Protein AF-A0A3R7U433-F1 (afdb_monomer_lite)

Structure (mmCIF, N/CA/C/O backbone):
data_AF-A0A3R7U433-F1
#
_entry.id   AF-A0A3R7U433-F1
#
loop_
_atom_site.group_PDB
_atom_site.id
_atom_site.type_symbol
_atom_site.label_atom_id
_atom_site.label_alt_id
_atom_site.label_comp_id
_atom_site.label_asym_id
_atom_site.label_entity_id
_atom_site.label_seq_id
_atom_site.pdbx_PDB_ins_code
_atom_site.Cartn_x
_atom_site.Cartn_y
_atom_site.Cartn_z
_atom_site.occupancy
_atom_site.B_iso_or_equiv
_atom_site.auth_seq_id
_atom_site.auth_comp_id
_atom_site.auth_asym_id
_atom_site.auth_atom_id
_atom_site.pdbx_PDB_model_num
ATOM 1 N N . MET A 1 1 ? -5.861 0.298 -16.502 1.00 61.97 1 MET A N 1
ATOM 2 C CA . MET A 1 1 ? -5.077 -0.672 -15.714 1.00 61.97 1 MET A CA 1
ATOM 3 C C . MET A 1 1 ? -3.867 0.060 -15.194 1.00 61.97 1 MET A C 1
ATOM 5 O O . MET A 1 1 ? -3.073 0.513 -16.014 1.00 61.97 1 MET A O 1
ATOM 9 N N . ASP A 1 2 ? -3.760 0.225 -13.881 1.00 73.75 2 ASP A N 1
ATOM 10 C CA . ASP A 1 2 ? -2.636 0.950 -13.303 1.00 73.75 2 ASP A CA 1
ATOM 11 C C . ASP A 1 2 ? -1.397 0.040 -13.187 1.00 73.75 2 ASP A C 1
ATOM 13 O O . ASP A 1 2 ? -1.470 -1.070 -12.642 1.00 73.75 2 ASP A O 1
ATOM 17 N N . PRO A 1 3 ? -0.244 0.460 -13.744 1.00 76.75 3 PRO A N 1
ATOM 18 C CA . PRO A 1 3 ? 0.985 -0.322 -13.696 1.00 76.75 3 PRO A CA 1
ATOM 19 C C . PRO A 1 3 ? 1.564 -0.345 -12.277 1.00 76.75 3 PRO A C 1
ATOM 21 O O . PRO A 1 3 ? 1.403 0.589 -11.489 1.00 76.75 3 PRO A O 1
ATOM 24 N N . LYS A 1 4 ? 2.323 -1.396 -11.949 1.00 79.00 4 LYS A N 1
ATOM 25 C CA . LYS A 1 4 ? 2.920 -1.582 -10.618 1.00 79.00 4 LYS A CA 1
ATOM 26 C C . LYS A 1 4 ? 3.795 -0.411 -10.178 1.00 79.00 4 LYS A C 1
ATOM 28 O O . LYS A 1 4 ? 3.764 -0.050 -8.997 1.00 79.00 4 LYS A O 1
ATOM 33 N N . ALA A 1 5 ? 4.540 0.188 -11.104 1.00 83.50 5 ALA A N 1
ATOM 34 C CA . ALA A 1 5 ? 5.337 1.384 -10.861 1.00 83.50 5 ALA A CA 1
ATOM 35 C C . ALA A 1 5 ? 5.378 2.281 -12.118 1.00 83.50 5 ALA A C 1
ATOM 37 O O . ALA A 1 5 ? 6.315 2.167 -12.913 1.00 83.50 5 ALA A O 1
ATOM 38 N N . PRO A 1 6 ? 4.412 3.207 -12.302 1.00 83.69 6 PRO A N 1
ATOM 39 C CA . PRO A 1 6 ? 4.276 3.987 -13.539 1.00 83.69 6 PRO A CA 1
ATOM 40 C C . PRO A 1 6 ? 5.519 4.820 -13.861 1.00 83.69 6 PRO A C 1
ATOM 42 O O . PRO A 1 6 ? 5.962 4.868 -15.003 1.00 83.69 6 PRO A O 1
ATOM 45 N N . ARG A 1 7 ? 6.127 5.439 -12.842 1.00 87.19 7 ARG A N 1
ATOM 46 C CA . ARG A 1 7 ? 7.309 6.302 -13.013 1.00 87.19 7 ARG A CA 1
ATOM 47 C C . ARG A 1 7 ? 8.562 5.510 -13.393 1.00 87.19 7 ARG A C 1
ATOM 49 O O . ARG A 1 7 ? 9.387 6.003 -14.150 1.00 87.19 7 ARG A O 1
ATOM 56 N N . ILE A 1 8 ? 8.703 4.288 -12.875 1.00 87.38 8 ILE A N 1
ATOM 57 C CA . ILE A 1 8 ? 9.855 3.420 -13.167 1.00 87.38 8 ILE A CA 1
ATOM 58 C C . ILE A 1 8 ? 9.703 2.803 -14.559 1.00 87.38 8 ILE A C 1
ATOM 60 O O . ILE A 1 8 ? 10.681 2.727 -15.299 1.00 87.38 8 ILE A O 1
ATOM 64 N N . ALA A 1 9 ? 8.482 2.417 -14.942 1.00 88.00 9 ALA A N 1
ATOM 65 C CA . ALA A 1 9 ? 8.186 1.875 -16.265 1.00 88.00 9 ALA A CA 1
ATOM 66 C C . ALA A 1 9 ? 8.530 2.869 -17.384 1.00 88.00 9 ALA A C 1
ATOM 68 O O . ALA A 1 9 ? 9.224 2.505 -18.333 1.00 88.00 9 ALA A O 1
ATOM 69 N N . THR A 1 10 ? 8.117 4.133 -17.244 1.00 90.56 10 THR A N 1
ATOM 70 C CA . THR A 1 10 ? 8.414 5.177 -18.235 1.00 90.56 10 THR A CA 1
ATOM 71 C C . THR A 1 10 ? 9.885 5.584 -18.224 1.00 90.56 10 THR A C 1
ATOM 73 O O . THR A 1 10 ? 10.484 5.693 -19.290 1.00 90.56 10 THR A O 1
ATOM 76 N N . ALA A 1 11 ? 10.503 5.743 -17.049 1.00 91.06 11 ALA A N 1
ATOM 77 C CA . ALA A 1 11 ? 11.918 6.101 -16.950 1.00 91.06 11 ALA A CA 1
ATOM 78 C C . ALA A 1 11 ? 12.840 5.033 -17.562 1.00 91.06 11 ALA A C 1
ATOM 80 O O . ALA A 1 11 ? 13.744 5.366 -18.324 1.00 91.06 11 ALA A O 1
ATOM 81 N N . SER A 1 12 ? 12.594 3.751 -17.270 1.00 91.62 12 SER A N 1
ATOM 82 C CA . SER A 1 12 ? 13.379 2.642 -17.835 1.00 91.62 12 SER A CA 1
ATOM 83 C C . SER A 1 12 ? 13.159 2.469 -19.338 1.00 91.62 12 SER A C 1
ATOM 85 O O . SER A 1 12 ? 14.116 2.184 -20.049 1.00 91.62 12 SER A O 1
ATOM 87 N N . LEU A 1 13 ? 11.947 2.717 -19.846 1.00 92.25 13 LEU A N 1
ATOM 88 C CA . LEU A 1 13 ? 11.671 2.702 -21.285 1.00 92.25 13 LEU A CA 1
ATOM 89 C C . LEU A 1 13 ? 12.436 3.808 -22.017 1.00 92.25 13 LEU A C 1
ATOM 91 O O . LEU A 1 13 ? 13.067 3.548 -23.038 1.00 92.25 13 LEU A O 1
ATOM 95 N N . VAL A 1 14 ? 12.416 5.034 -21.484 1.00 94.56 14 VAL A N 1
ATOM 96 C CA . VAL A 1 14 ? 13.135 6.173 -22.074 1.00 94.56 14 VAL A CA 1
ATOM 97 C C . VAL A 1 14 ? 14.644 5.940 -22.035 1.00 94.56 14 VAL A C 1
ATOM 99 O O . VAL A 1 14 ? 15.311 6.133 -23.048 1.00 94.56 14 VAL A O 1
ATOM 102 N N . LEU A 1 15 ? 15.186 5.473 -20.906 1.00 93.38 15 LEU A N 1
ATOM 103 C CA . LEU A 1 15 ? 16.610 5.143 -20.798 1.00 93.38 15 LEU A CA 1
ATOM 104 C C . LEU A 1 15 ? 17.009 4.010 -21.748 1.00 93.38 15 LEU A C 1
ATOM 106 O O . LEU A 1 15 ? 18.022 4.139 -22.425 1.00 93.38 15 LEU A O 1
ATOM 110 N N . GLY A 1 16 ? 16.199 2.954 -21.861 1.00 93.19 16 GLY A N 1
ATOM 111 C CA . GLY A 1 16 ? 16.424 1.863 -22.812 1.00 93.19 16 GLY A CA 1
ATOM 112 C C . GLY A 1 16 ? 16.390 2.322 -24.274 1.00 93.19 16 GLY A C 1
ATOM 113 O O . GLY A 1 16 ? 17.205 1.882 -25.080 1.00 93.19 16 GLY A O 1
ATOM 114 N N . ALA A 1 17 ? 15.494 3.249 -24.624 1.00 94.00 17 ALA A N 1
ATOM 115 C CA . ALA A 1 17 ? 15.450 3.834 -25.963 1.00 94.00 17 ALA A CA 1
ATOM 116 C C . ALA A 1 17 ? 16.697 4.684 -26.255 1.00 94.00 17 ALA A C 1
ATOM 118 O O . ALA A 1 17 ? 17.283 4.567 -27.330 1.00 94.00 17 ALA A O 1
ATOM 119 N N . ILE A 1 18 ? 17.134 5.500 -25.290 1.00 94.12 18 ILE A N 1
ATOM 120 C CA . ILE A 1 18 ? 18.349 6.313 -25.416 1.00 94.12 18 ILE A CA 1
ATOM 121 C C . ILE A 1 18 ? 19.577 5.419 -25.580 1.00 94.12 18 ILE A C 1
ATOM 123 O O . ILE A 1 18 ? 20.361 5.655 -26.493 1.00 94.12 18 ILE A O 1
ATOM 127 N N . THR A 1 19 ? 19.747 4.385 -24.750 1.00 92.62 19 THR A N 1
ATOM 128 C CA . THR A 1 19 ? 20.907 3.486 -24.852 1.00 92.62 19 THR A CA 1
ATOM 129 C C . THR A 1 19 ? 20.922 2.723 -26.170 1.00 92.62 19 THR A C 1
ATOM 131 O O . THR A 1 19 ? 21.994 2.527 -26.735 1.00 92.62 19 THR A O 1
ATOM 134 N N . TRP A 1 20 ? 19.759 2.350 -26.708 1.00 92.00 20 TRP A N 1
ATOM 135 C CA . TRP A 1 20 ? 19.682 1.668 -27.998 1.00 92.00 20 TRP A CA 1
ATOM 136 C C . TRP A 1 20 ? 20.022 2.593 -29.172 1.00 92.00 20 TRP A C 1
ATOM 138 O O . TRP A 1 20 ? 20.779 2.202 -30.058 1.00 92.00 20 TRP A O 1
ATOM 148 N N . ILE A 1 21 ? 19.559 3.847 -29.141 1.00 92.00 21 ILE A N 1
ATOM 149 C CA . ILE A 1 21 ? 19.987 4.875 -30.103 1.00 92.00 21 ILE A CA 1
ATOM 150 C C . ILE A 1 21 ? 21.499 5.094 -30.000 1.00 92.00 21 ILE A C 1
ATOM 152 O O . ILE A 1 21 ? 22.179 5.146 -31.019 1.00 92.00 21 ILE A O 1
ATOM 156 N N . LEU A 1 22 ? 22.039 5.177 -28.783 1.00 89.00 22 LEU A N 1
ATOM 157 C CA . LEU A 1 22 ? 23.467 5.387 -28.549 1.00 89.00 22 LEU A CA 1
ATOM 158 C C . LEU A 1 22 ? 24.307 4.205 -29.057 1.00 89.00 22 LEU A C 1
ATOM 160 O O . LEU A 1 22 ? 25.369 4.428 -29.626 1.00 89.00 22 LEU A O 1
ATOM 164 N N . ALA A 1 23 ? 23.800 2.973 -28.942 1.00 88.19 23 ALA A N 1
ATOM 165 C CA . ALA A 1 23 ? 24.420 1.782 -29.521 1.00 88.19 23 ALA A CA 1
ATOM 166 C C . ALA A 1 23 ? 24.464 1.844 -31.058 1.00 88.19 23 ALA A C 1
ATOM 168 O O . ALA A 1 23 ? 25.501 1.570 -31.656 1.00 88.19 23 ALA A O 1
ATOM 169 N N . VAL A 1 24 ? 23.363 2.253 -31.702 1.00 88.56 24 VAL A N 1
ATOM 170 C CA . VAL A 1 24 ? 23.310 2.421 -33.165 1.00 88.56 24 VAL A CA 1
ATOM 171 C C . VAL A 1 24 ? 24.259 3.528 -33.621 1.00 88.56 24 VAL A C 1
ATOM 173 O O . VAL A 1 24 ? 25.001 3.342 -34.581 1.00 88.56 24 VAL A O 1
ATOM 176 N N . VAL A 1 25 ? 24.277 4.664 -32.921 1.00 88.62 25 VAL A N 1
ATOM 177 C CA . VAL A 1 25 ? 25.174 5.782 -33.234 1.00 88.62 25 VAL A CA 1
ATOM 178 C C . VAL A 1 25 ? 26.638 5.369 -33.064 1.00 88.62 25 VAL A C 1
ATOM 180 O O . VAL A 1 25 ? 27.426 5.62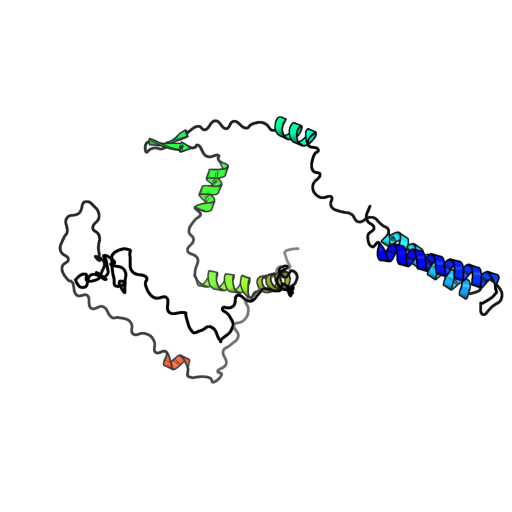7 -33.973 1.00 88.62 25 VAL A O 1
ATOM 183 N N . SER A 1 26 ? 26.981 4.683 -31.965 1.00 86.19 26 SER A N 1
ATOM 184 C CA . SER A 1 26 ? 28.329 4.143 -31.715 1.00 86.19 26 SER A CA 1
ATOM 185 C C . SER A 1 26 ? 28.793 3.261 -32.868 1.00 86.19 26 SER A C 1
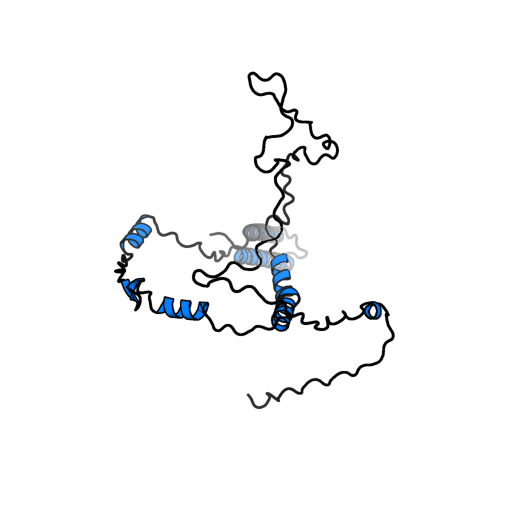ATOM 187 O O . SER A 1 26 ? 29.862 3.499 -33.424 1.00 86.19 26 SER A O 1
ATOM 189 N N . PHE A 1 27 ? 27.927 2.340 -33.302 1.00 83.88 27 PHE A N 1
ATOM 190 C CA . PHE A 1 27 ? 28.193 1.441 -34.420 1.00 83.88 27 PHE A CA 1
ATOM 191 C C . PHE A 1 27 ? 28.372 2.177 -35.758 1.00 83.88 27 PHE A C 1
ATOM 193 O O . PHE A 1 27 ? 29.225 1.810 -36.555 1.00 83.88 27 PHE A O 1
ATOM 200 N N . THR A 1 28 ? 27.580 3.218 -36.036 1.00 84.44 28 THR A N 1
ATOM 201 C CA . THR A 1 28 ? 27.661 3.941 -37.324 1.00 84.44 28 THR A CA 1
ATOM 202 C C . THR A 1 28 ? 28.848 4.891 -37.441 1.00 84.44 28 THR A C 1
ATOM 204 O O . THR A 1 28 ? 29.274 5.197 -38.553 1.00 84.44 28 THR A O 1
ATOM 207 N N . LEU A 1 29 ? 29.340 5.406 -36.316 1.00 82.81 29 LEU A N 1
ATOM 208 C CA . LEU A 1 29 ? 30.375 6.437 -36.276 1.00 82.81 29 LEU A CA 1
ATOM 209 C C . LEU A 1 29 ? 31.724 5.907 -35.756 1.00 82.81 29 LEU A C 1
ATOM 211 O O . LEU A 1 29 ? 32.648 6.705 -35.615 1.00 82.81 29 LEU A O 1
ATOM 215 N N . ASN A 1 30 ? 31.834 4.602 -35.469 1.00 78.06 30 ASN A N 1
ATOM 216 C CA . ASN A 1 30 ? 33.011 3.956 -34.876 1.00 78.06 30 ASN A CA 1
ATOM 217 C C . ASN A 1 30 ? 33.544 4.723 -33.648 1.00 78.06 30 ASN A C 1
ATOM 219 O O . ASN A 1 30 ? 34.726 5.044 -33.565 1.00 78.06 30 ASN A O 1
ATOM 223 N N . LEU A 1 31 ? 32.662 5.071 -32.698 1.00 73.38 31 LEU A N 1
ATOM 224 C CA . LEU A 1 31 ? 33.077 5.756 -31.456 1.00 73.38 31 LEU A CA 1
ATOM 225 C C . LEU A 1 31 ? 33.767 4.814 -30.451 1.00 73.38 31 LEU A C 1
ATOM 227 O O . LEU A 1 31 ? 34.262 5.285 -29.424 1.00 73.38 31 LEU A O 1
ATOM 231 N N . GLY A 1 32 ? 33.757 3.506 -30.718 1.00 66.56 32 GLY A N 1
ATOM 232 C CA . GLY A 1 32 ? 34.382 2.475 -29.895 1.00 66.56 32 GLY A CA 1
ATOM 233 C C . GLY A 1 32 ? 35.912 2.478 -29.963 1.00 66.56 32 GLY A C 1
ATOM 234 O O . GLY A 1 32 ? 36.528 3.126 -30.807 1.00 66.56 32 GLY A O 1
ATOM 235 N N . LEU A 1 33 ? 36.534 1.740 -29.040 1.00 67.50 33 LEU A N 1
ATOM 236 C CA . LEU A 1 33 ? 37.989 1.537 -29.005 1.00 67.50 33 LEU A CA 1
ATOM 237 C C . LEU A 1 33 ? 38.491 0.670 -30.170 1.00 67.50 33 LEU A C 1
ATOM 239 O O . LEU A 1 33 ? 39.669 0.741 -30.519 1.00 67.50 33 LEU A O 1
ATOM 243 N N . GLU A 1 34 ? 37.606 -0.130 -30.764 1.00 71.44 34 GLU A N 1
ATOM 244 C CA . GLU A 1 34 ? 37.883 -1.015 -31.891 1.00 71.44 34 GLU A CA 1
ATOM 245 C C . GLU A 1 34 ? 36.933 -0.693 -33.056 1.00 71.44 34 GLU A C 1
ATOM 247 O O . GLU A 1 34 ? 35.760 -0.380 -32.852 1.00 71.44 34 GLU A O 1
ATOM 252 N N . ASP A 1 35 ? 37.436 -0.770 -34.292 1.00 69.94 35 ASP A N 1
ATOM 253 C CA . ASP A 1 35 ? 36.609 -0.596 -35.489 1.00 69.94 35 ASP A CA 1
ATOM 254 C C . ASP A 1 35 ? 35.693 -1.819 -35.682 1.00 69.94 35 ASP A C 1
ATOM 256 O O . ASP A 1 35 ? 36.166 -2.933 -35.928 1.00 69.94 35 ASP A O 1
ATOM 260 N N . GLY A 1 36 ? 34.374 -1.611 -35.631 1.00 72.31 36 GLY A N 1
ATOM 261 C CA . GLY A 1 36 ? 33.367 -2.636 -35.918 1.00 72.31 36 GLY A CA 1
ATOM 262 C C . GLY A 1 36 ? 32.387 -2.887 -34.771 1.00 72.31 36 GLY A C 1
ATOM 263 O O . GLY A 1 36 ? 32.082 -1.993 -33.993 1.00 72.31 36 GLY A O 1
ATOM 264 N N . TYR A 1 37 ? 31.828 -4.102 -34.710 1.00 80.50 37 TYR A N 1
ATOM 265 C CA . TYR A 1 37 ? 30.958 -4.523 -33.607 1.00 80.50 37 TYR A CA 1
ATOM 266 C C . TYR A 1 37 ? 31.827 -5.061 -32.467 1.00 80.50 37 TYR A C 1
ATOM 268 O O . TYR A 1 37 ? 32.217 -6.232 -32.480 1.00 80.50 37 TYR A O 1
ATOM 276 N N . GLY A 1 38 ? 32.181 -4.174 -31.541 1.00 83.75 38 GLY A N 1
ATOM 277 C CA . GLY A 1 38 ? 33.106 -4.428 -30.450 1.00 83.75 38 GLY A CA 1
ATOM 278 C C . GLY A 1 38 ? 32.419 -4.817 -29.144 1.00 83.75 38 GLY A C 1
ATOM 279 O O . GLY A 1 38 ? 31.209 -5.055 -29.054 1.00 83.75 38 GLY A O 1
ATOM 280 N N . ASN A 1 39 ? 33.229 -4.883 -28.090 1.00 85.12 39 ASN A N 1
ATOM 281 C CA . ASN A 1 39 ? 32.760 -5.210 -26.745 1.00 85.12 39 ASN A CA 1
ATOM 282 C C . ASN A 1 39 ? 31.842 -4.110 -26.183 1.00 85.12 39 ASN A C 1
ATOM 284 O O . ASN A 1 39 ? 30.971 -4.380 -25.355 1.00 85.12 39 ASN A O 1
ATOM 288 N N . GLU A 1 40 ? 32.014 -2.875 -26.645 1.00 85.31 40 GLU A N 1
ATOM 289 C CA . GLU A 1 40 ? 31.256 -1.696 -26.252 1.00 85.31 40 GLU A CA 1
ATOM 290 C C . GLU A 1 40 ? 29.811 -1.769 -26.754 1.00 85.31 40 GLU A C 1
ATOM 292 O O . GLU A 1 40 ? 28.881 -1.605 -25.961 1.00 85.31 40 GLU A O 1
ATOM 297 N N . GLU A 1 41 ? 29.591 -2.084 -28.035 1.00 87.00 41 GLU A N 1
ATOM 298 C CA . GLU A 1 41 ? 28.251 -2.257 -28.608 1.00 87.00 41 GLU A CA 1
ATOM 299 C C . GLU A 1 41 ? 27.517 -3.428 -27.946 1.00 87.00 41 GLU A C 1
ATOM 301 O O . GLU A 1 41 ? 26.318 -3.337 -27.658 1.00 87.00 41 GLU A O 1
ATOM 306 N N . VAL A 1 42 ? 28.234 -4.515 -27.640 1.00 89.19 42 VAL A N 1
ATOM 307 C CA . VAL A 1 42 ? 27.689 -5.646 -26.875 1.00 89.19 42 VAL A CA 1
ATOM 308 C C . VAL A 1 42 ? 27.267 -5.190 -25.476 1.00 89.19 42 VAL A C 1
ATOM 310 O O . VAL A 1 42 ? 26.153 -5.479 -25.041 1.00 89.19 42 VAL A O 1
ATOM 313 N N . LEU A 1 43 ? 28.098 -4.418 -24.776 1.00 90.56 43 LEU A N 1
ATOM 314 C CA . LEU A 1 43 ? 27.769 -3.913 -23.443 1.00 90.56 43 LEU A CA 1
ATOM 315 C C . LEU A 1 43 ? 26.547 -2.976 -23.466 1.00 90.56 43 LEU A C 1
ATOM 317 O O . LEU A 1 43 ? 25.635 -3.122 -22.649 1.00 90.56 43 LEU A O 1
ATOM 321 N N . LEU A 1 44 ? 26.492 -2.046 -24.421 1.00 89.69 44 LEU A N 1
ATOM 322 C CA . LEU A 1 44 ? 25.381 -1.107 -24.606 1.00 89.69 44 LEU A CA 1
ATOM 323 C C . LEU A 1 44 ? 24.066 -1.823 -24.942 1.00 89.69 44 LEU A C 1
ATOM 325 O O . LEU A 1 44 ? 23.018 -1.486 -24.383 1.00 89.69 44 LEU A O 1
ATOM 329 N N . THR A 1 45 ? 24.114 -2.835 -25.809 1.00 89.88 45 THR A N 1
ATOM 330 C CA . THR A 1 45 ? 22.933 -3.639 -26.162 1.00 89.88 45 THR A CA 1
ATOM 331 C C . THR A 1 45 ? 22.444 -4.488 -24.988 1.00 89.88 45 THR A C 1
ATOM 333 O O . THR A 1 45 ? 21.235 -4.543 -24.746 1.00 89.88 45 THR A O 1
ATOM 336 N N . VAL A 1 46 ? 23.348 -5.064 -24.187 1.00 94.19 46 VAL A N 1
ATOM 337 C CA . VAL A 1 46 ? 22.999 -5.787 -22.951 1.00 94.19 46 VAL A CA 1
ATOM 338 C C . VAL A 1 46 ? 22.341 -4.855 -21.930 1.00 94.19 46 VAL A C 1
ATOM 340 O O . VAL A 1 46 ? 21.274 -5.174 -21.402 1.00 94.19 46 VAL A O 1
ATOM 343 N N . ILE A 1 47 ? 22.920 -3.677 -21.683 1.00 93.56 47 ILE A N 1
ATOM 344 C CA . ILE A 1 47 ? 22.360 -2.682 -20.754 1.00 93.56 47 ILE A CA 1
ATOM 345 C C . ILE A 1 47 ? 20.979 -2.205 -21.230 1.00 93.56 47 ILE A C 1
ATOM 347 O O . ILE A 1 47 ? 20.043 -2.128 -20.431 1.00 93.56 47 ILE A O 1
ATOM 351 N N . GLY A 1 48 ? 20.817 -1.939 -22.529 1.00 92.94 48 GLY A N 1
ATOM 352 C CA . GLY A 1 48 ? 19.519 -1.607 -23.123 1.00 92.94 48 GLY A CA 1
ATOM 353 C C . GLY A 1 48 ? 18.481 -2.710 -22.914 1.00 92.94 48 GLY A C 1
ATOM 354 O O . GLY A 1 48 ? 17.365 -2.431 -22.471 1.00 92.94 48 GLY A O 1
ATOM 355 N N . SER A 1 49 ? 18.860 -3.972 -23.133 1.00 93.00 49 SER A N 1
ATOM 356 C CA . SER A 1 49 ? 17.982 -5.124 -22.899 1.00 93.00 49 SER A CA 1
ATOM 357 C C . SER A 1 49 ? 17.530 -5.227 -21.439 1.00 93.00 49 SER A C 1
ATOM 359 O O . SER A 1 49 ? 16.366 -5.538 -21.179 1.00 93.00 49 SER A O 1
ATOM 361 N N . ILE A 1 50 ? 18.413 -4.944 -20.475 1.00 95.00 50 ILE A N 1
ATOM 362 C CA . ILE A 1 50 ? 18.070 -4.945 -19.044 1.00 95.00 50 ILE A CA 1
ATOM 363 C C . ILE A 1 50 ? 17.041 -3.851 -18.732 1.00 95.00 50 ILE A C 1
ATOM 365 O O . ILE A 1 50 ? 16.059 -4.117 -18.037 1.00 95.00 50 ILE A O 1
ATOM 369 N N . PHE A 1 51 ? 17.207 -2.640 -19.273 1.00 93.69 51 PHE A N 1
ATOM 370 C CA . PHE A 1 51 ? 16.235 -1.560 -19.077 1.00 93.69 51 PHE A CA 1
ATOM 371 C C . PHE A 1 51 ? 14.856 -1.892 -19.656 1.00 93.69 51 PHE A C 1
ATOM 373 O O . PHE A 1 51 ? 13.843 -1.632 -19.003 1.00 93.69 51 PHE A O 1
ATOM 380 N N . PHE A 1 52 ? 14.800 -2.540 -20.821 1.00 92.31 52 PHE A N 1
ATOM 381 C CA . PHE A 1 52 ? 13.542 -3.042 -21.377 1.00 92.31 52 PHE A CA 1
ATOM 382 C C . PHE A 1 52 ? 12.901 -4.120 -20.496 1.00 92.31 52 PHE A C 1
ATOM 384 O O . PHE A 1 52 ? 11.687 -4.096 -20.290 1.00 92.31 52 PHE A O 1
ATOM 391 N N . LEU A 1 53 ? 13.698 -5.021 -19.915 1.00 94.00 53 LEU A N 1
ATOM 392 C CA . LEU A 1 53 ? 13.202 -6.046 -18.993 1.00 94.00 53 LEU A CA 1
ATOM 393 C C . LEU A 1 53 ? 12.591 -5.423 -17.727 1.00 94.00 53 LEU A C 1
ATOM 395 O O . LEU A 1 53 ? 11.515 -5.828 -17.281 1.00 94.00 53 LEU A O 1
ATOM 399 N N . ILE A 1 54 ? 13.253 -4.405 -17.171 1.00 91.81 54 ILE A N 1
ATOM 400 C CA . ILE A 1 54 ? 12.764 -3.640 -16.017 1.00 91.81 54 ILE A CA 1
ATOM 401 C C . ILE A 1 54 ? 11.464 -2.914 -16.374 1.00 91.81 54 ILE A C 1
ATOM 403 O O . ILE A 1 54 ? 10.509 -2.969 -15.599 1.00 91.81 54 ILE A O 1
ATOM 407 N N . SER A 1 55 ? 11.393 -2.290 -17.552 1.00 88.62 55 SER A N 1
ATOM 408 C CA . SER A 1 55 ? 10.176 -1.626 -18.030 1.00 88.62 55 SER A CA 1
ATOM 409 C C . SER A 1 55 ? 9.017 -2.612 -18.180 1.00 88.62 55 SER A C 1
ATOM 411 O O . SER A 1 55 ? 7.902 -2.339 -17.726 1.00 88.62 55 SER A O 1
ATOM 413 N N . PHE A 1 56 ? 9.288 -3.802 -18.721 1.00 89.06 56 PHE A N 1
ATOM 414 C CA . PHE A 1 56 ? 8.304 -4.870 -18.871 1.00 89.06 56 PHE A CA 1
ATOM 415 C C . PHE A 1 56 ? 7.774 -5.370 -17.519 1.00 89.06 56 PHE A C 1
ATOM 417 O O . PHE A 1 56 ? 6.564 -5.519 -17.344 1.00 89.06 56 PHE A O 1
ATOM 424 N N . LEU A 1 57 ? 8.649 -5.578 -16.530 1.00 88.75 57 LEU A N 1
ATOM 425 C CA . LEU A 1 57 ? 8.235 -5.970 -15.178 1.00 88.75 57 LEU A CA 1
ATOM 426 C C . LEU A 1 57 ? 7.468 -4.856 -14.453 1.00 88.75 57 LEU A C 1
ATOM 428 O O . LEU A 1 57 ? 6.491 -5.140 -13.760 1.00 88.75 57 LEU A O 1
ATOM 432 N N . ALA A 1 58 ? 7.886 -3.599 -14.610 1.00 87.94 58 ALA A N 1
ATOM 433 C CA . ALA A 1 58 ? 7.261 -2.446 -13.962 1.00 87.94 58 ALA A CA 1
ATOM 434 C C . ALA A 1 58 ? 5.885 -2.093 -14.552 1.00 87.94 58 ALA A C 1
ATOM 436 O O . ALA A 1 58 ? 5.040 -1.541 -13.841 1.00 87.94 58 ALA A O 1
ATOM 437 N N . SER A 1 59 ? 5.658 -2.433 -15.824 1.00 87.62 59 SER A N 1
ATOM 438 C CA . SER A 1 59 ? 4.396 -2.212 -16.541 1.00 87.62 59 SER A CA 1
ATOM 439 C C . SER A 1 59 ? 3.321 -3.249 -16.223 1.00 87.62 59 SER A C 1
ATOM 441 O O . SER A 1 59 ? 2.179 -3.086 -16.649 1.00 87.62 59 SER A O 1
ATOM 443 N N . ARG A 1 60 ? 3.651 -4.315 -15.479 1.00 86.19 60 ARG A N 1
ATOM 444 C CA . ARG A 1 60 ? 2.650 -5.312 -15.090 1.00 86.19 60 ARG A CA 1
ATOM 445 C C . ARG A 1 60 ? 1.540 -4.659 -14.257 1.00 86.19 60 ARG A C 1
ATOM 447 O O . ARG A 1 60 ? 1.854 -3.827 -13.397 1.00 86.19 60 ARG A O 1
ATOM 454 N N . PRO A 1 61 ? 0.270 -5.023 -14.500 1.00 82.12 61 PRO A N 1
ATOM 455 C CA . PRO A 1 61 ? -0.849 -4.482 -13.741 1.00 82.12 61 PRO A CA 1
ATOM 456 C C . PRO A 1 61 ? -0.705 -4.857 -12.263 1.00 82.12 61 PRO A C 1
ATOM 458 O O . PRO A 1 61 ? -0.218 -5.945 -11.939 1.00 82.12 61 PRO A O 1
ATOM 461 N N . ARG A 1 62 ? -1.104 -3.958 -11.357 1.00 70.44 62 ARG A N 1
ATOM 462 C CA . ARG A 1 62 ? -1.327 -4.351 -9.960 1.00 70.44 62 ARG A CA 1
ATOM 463 C C . ARG A 1 62 ? -2.568 -5.236 -9.897 1.00 70.44 62 ARG A C 1
ATOM 465 O O . ARG A 1 62 ? -3.571 -4.934 -10.537 1.00 70.44 62 ARG A O 1
ATOM 472 N N . GLU A 1 63 ? -2.495 -6.305 -9.109 1.00 71.75 63 GLU A N 1
ATOM 473 C CA . GLU A 1 63 ? -3.696 -6.978 -8.619 1.00 71.75 63 GLU A CA 1
ATOM 474 C C . GLU A 1 63 ? -4.345 -6.034 -7.611 1.00 71.75 63 GLU A C 1
ATOM 476 O O . GLU A 1 63 ? -4.011 -6.004 -6.427 1.00 71.75 63 GLU A O 1
ATOM 481 N N . GLU A 1 64 ? -5.200 -5.156 -8.116 1.00 61.25 64 GLU A N 1
ATOM 482 C CA . GLU A 1 64 ? -6.106 -4.404 -7.271 1.00 61.25 64 GLU A CA 1
ATOM 483 C C . GLU A 1 64 ? -7.175 -5.387 -6.803 1.00 61.25 64 GLU A C 1
ATOM 485 O O . GLU A 1 64 ? -7.902 -5.958 -7.617 1.00 61.25 64 GLU A O 1
ATOM 490 N N . MET A 1 65 ? -7.262 -5.607 -5.488 1.00 62.38 65 MET A N 1
ATOM 491 C CA . MET A 1 65 ? -8.499 -6.114 -4.903 1.00 62.38 65 MET A CA 1
ATOM 492 C C . MET A 1 65 ? -9.562 -5.078 -5.248 1.00 62.38 65 MET A C 1
ATOM 494 O O . MET A 1 65 ? -9.591 -4.001 -4.652 1.00 62.38 65 MET A O 1
ATOM 498 N N . GLN A 1 66 ? -10.360 -5.369 -6.275 1.00 59.94 66 GLN A N 1
ATOM 499 C CA . GLN A 1 66 ? -11.471 -4.518 -6.659 1.00 59.94 66 GLN A CA 1
ATOM 500 C C . GLN A 1 66 ? -12.321 -4.287 -5.413 1.00 59.94 66 GLN A C 1
ATOM 502 O O . GLN A 1 66 ? -12.739 -5.221 -4.726 1.00 59.94 66 GLN A O 1
ATOM 507 N N . MET A 1 67 ? -12.495 -3.011 -5.084 1.00 59.75 67 MET A N 1
ATOM 508 C CA . MET A 1 67 ? -13.446 -2.565 -4.085 1.00 59.75 67 MET A CA 1
ATOM 509 C C . MET A 1 67 ? -14.803 -3.146 -4.476 1.00 59.75 67 MET A C 1
ATOM 511 O O . MET A 1 67 ? -15.215 -2.934 -5.612 1.00 59.75 67 MET A O 1
ATOM 515 N N . ILE A 1 68 ? -15.398 -3.917 -3.555 1.00 62.47 68 ILE A N 1
ATOM 516 C CA . ILE A 1 68 ? -16.762 -4.473 -3.553 1.00 62.47 68 ILE A CA 1
ATOM 517 C C . ILE A 1 68 ? -17.533 -4.035 -4.800 1.00 62.47 68 ILE A C 1
ATOM 519 O O . ILE A 1 68 ? -17.932 -2.871 -4.866 1.00 62.47 68 ILE A O 1
ATOM 523 N N . GLU A 1 69 ? -17.705 -4.935 -5.777 1.00 62.84 69 GLU A N 1
ATOM 524 C CA . GLU A 1 69 ? -18.590 -4.693 -6.919 1.00 62.84 69 GLU A CA 1
ATOM 525 C C . GLU A 1 69 ? -19.917 -4.172 -6.372 1.00 62.84 69 GLU A C 1
ATOM 527 O O . GLU A 1 69 ? -20.685 -4.885 -5.722 1.00 62.84 69 GLU A O 1
ATOM 532 N N . THR A 1 70 ? -20.149 -2.876 -6.556 1.00 66.69 70 THR A N 1
ATOM 533 C CA . THR A 1 70 ? -21.446 -2.304 -6.240 1.00 66.69 70 THR A CA 1
ATOM 534 C C . THR A 1 70 ? -22.346 -2.749 -7.376 1.00 66.69 70 THR A C 1
ATOM 536 O O . THR A 1 70 ? -22.158 -2.327 -8.516 1.00 66.69 70 THR A O 1
ATOM 539 N N . LEU A 1 71 ? -23.266 -3.671 -7.074 1.00 74.44 71 LEU A N 1
ATOM 540 C CA . LEU A 1 71 ? -24.309 -4.098 -8.004 1.00 74.44 71 LEU A CA 1
ATOM 541 C C . LEU A 1 71 ? -24.921 -2.858 -8.668 1.00 74.44 71 LEU A C 1
ATOM 543 O O . LEU A 1 71 ? -25.090 -1.821 -8.016 1.00 74.44 71 LEU A O 1
ATOM 547 N N . SER A 1 72 ? -25.264 -2.940 -9.951 1.00 82.88 72 SER A N 1
ATOM 548 C CA . SER A 1 72 ? -26.000 -1.848 -10.597 1.00 82.88 72 SER A CA 1
ATOM 549 C C . SER A 1 72 ? -27.322 -1.589 -9.857 1.00 82.88 72 SER A C 1
ATOM 551 O O . SER A 1 72 ? -27.843 -2.490 -9.208 1.00 82.88 72 SER A O 1
ATOM 553 N N . VAL A 1 73 ? -27.882 -0.375 -9.917 1.00 83.50 73 VAL A N 1
ATOM 554 C CA . VAL A 1 73 ? -29.115 -0.032 -9.165 1.00 83.50 73 VAL A CA 1
ATOM 555 C C . VAL A 1 73 ? -30.263 -1.000 -9.478 1.00 83.50 73 VAL A C 1
ATOM 557 O O . VAL A 1 73 ? -31.005 -1.378 -8.578 1.00 83.50 73 VAL A O 1
ATOM 560 N N . GLU A 1 74 ? -30.356 -1.450 -10.730 1.00 85.06 74 GLU A N 1
ATOM 561 C CA . GLU A 1 74 ? -31.317 -2.465 -11.170 1.00 85.06 74 GLU A CA 1
ATOM 562 C C . GLU A 1 74 ? -31.092 -3.806 -10.463 1.00 85.06 74 GLU A C 1
ATOM 564 O O . GLU A 1 74 ? -32.012 -4.416 -9.928 1.00 85.06 74 GLU A O 1
ATOM 569 N N . GLU A 1 75 ? -29.840 -4.245 -10.403 1.00 83.94 75 GLU A N 1
ATOM 570 C CA . GLU A 1 75 ? -29.469 -5.510 -9.780 1.00 83.94 75 GLU A CA 1
ATOM 571 C C . GLU A 1 75 ? -29.612 -5.441 -8.254 1.00 83.94 75 GLU A C 1
ATOM 573 O O . GLU A 1 75 ? -30.041 -6.408 -7.630 1.00 83.94 75 GLU A O 1
ATOM 578 N N . GLN A 1 76 ? -29.317 -4.288 -7.641 1.00 84.38 76 GLN A N 1
ATOM 579 C CA . GLN A 1 76 ? -29.581 -4.039 -6.222 1.00 84.38 76 GLN A CA 1
ATOM 580 C C . GLN A 1 76 ? -31.077 -4.135 -5.928 1.00 84.38 76 GLN A C 1
ATOM 582 O O . GLN A 1 76 ? -31.465 -4.719 -4.918 1.00 84.38 76 GLN A O 1
ATOM 587 N N . PHE A 1 77 ? -31.921 -3.590 -6.806 1.00 86.19 77 PHE A N 1
ATOM 588 C CA . PHE A 1 77 ? -33.368 -3.650 -6.641 1.00 86.19 77 PHE A CA 1
ATOM 589 C C . PHE A 1 77 ? -33.888 -5.082 -6.800 1.00 86.19 77 PHE A C 1
ATOM 591 O O . PHE A 1 77 ? -34.648 -5.550 -5.956 1.00 86.19 77 PHE A O 1
ATOM 598 N N . ALA A 1 78 ? -33.388 -5.817 -7.797 1.00 87.12 78 ALA A N 1
ATOM 599 C CA . ALA A 1 78 ? -33.687 -7.234 -7.979 1.00 87.12 78 ALA A CA 1
ATOM 600 C C . ALA A 1 78 ? -33.227 -8.080 -6.778 1.00 87.12 78 ALA A C 1
ATOM 602 O O . ALA A 1 78 ? -33.948 -8.971 -6.329 1.00 87.12 78 ALA A O 1
ATOM 603 N N . ALA A 1 79 ? -32.061 -7.774 -6.203 1.00 84.88 79 ALA A N 1
ATOM 604 C CA . ALA A 1 79 ? -31.575 -8.427 -4.994 1.00 84.88 79 ALA A CA 1
ATOM 605 C C . ALA A 1 79 ? -32.502 -8.149 -3.799 1.00 84.88 79 ALA A C 1
ATOM 607 O O . ALA A 1 79 ? -32.862 -9.086 -3.087 1.00 84.88 79 ALA A O 1
ATOM 608 N N . ILE A 1 80 ? -32.944 -6.897 -3.616 1.00 82.44 80 ILE A N 1
ATOM 609 C CA . ILE A 1 80 ? -33.898 -6.490 -2.569 1.00 82.44 80 ILE A CA 1
ATOM 610 C C . ILE A 1 80 ? -35.255 -7.175 -2.744 1.00 82.44 80 ILE A C 1
ATOM 612 O O . ILE A 1 80 ? -35.832 -7.629 -1.760 1.00 82.44 80 ILE A O 1
ATOM 616 N N . GLU A 1 81 ? -35.750 -7.303 -3.971 1.00 84.50 81 GLU A N 1
ATOM 617 C CA . GLU A 1 81 ? -37.021 -7.976 -4.253 1.00 84.50 81 GLU A CA 1
ATOM 618 C C . GLU A 1 81 ? -36.924 -9.501 -4.081 1.00 84.50 81 GLU A C 1
ATOM 620 O O . GLU A 1 81 ? -37.874 -10.147 -3.642 1.00 84.50 81 GLU A O 1
ATOM 625 N N . SER A 1 82 ? -35.753 -10.082 -4.354 1.00 85.62 82 SER A N 1
ATOM 626 C CA . SER A 1 82 ? -35.495 -11.515 -4.173 1.00 85.62 82 SER A CA 1
ATOM 627 C C . SER A 1 82 ? -35.241 -11.931 -2.720 1.00 85.62 82 SER A C 1
ATOM 629 O O . SER A 1 82 ? -35.250 -13.126 -2.411 1.00 85.62 82 SER A O 1
ATOM 631 N N . LEU A 1 83 ? -35.004 -10.974 -1.816 1.00 82.56 83 LEU A N 1
ATOM 632 C CA . LEU A 1 83 ? -34.783 -11.254 -0.402 1.00 82.56 83 LEU A CA 1
ATOM 633 C C . LEU A 1 83 ? -36.102 -11.734 0.231 1.00 82.56 83 LEU A C 1
ATOM 635 O O . LEU A 1 83 ? -37.065 -10.968 0.314 1.00 82.56 83 LEU A O 1
ATOM 639 N N . PRO A 1 84 ? -36.177 -12.986 0.725 1.00 79.25 84 PRO A N 1
ATOM 640 C CA . PRO A 1 84 ? -37.392 -13.482 1.348 1.00 79.25 84 PRO A CA 1
ATOM 641 C C . PRO A 1 84 ? -37.671 -12.674 2.615 1.00 79.25 84 PRO A C 1
ATOM 643 O O . PRO A 1 84 ? -36.879 -12.681 3.563 1.00 79.25 84 PRO A O 1
ATOM 646 N N . THR A 1 85 ? -38.821 -12.003 2.662 1.00 67.31 85 THR A N 1
ATOM 647 C CA . THR A 1 85 ? -39.304 -11.360 3.883 1.00 67.31 85 THR A CA 1
ATOM 648 C C . THR A 1 85 ? -39.579 -12.451 4.913 1.00 67.31 85 THR A C 1
ATOM 650 O O . THR A 1 85 ? -40.604 -13.134 4.860 1.00 67.31 85 THR A O 1
ATOM 653 N N . LYS A 1 86 ? -38.647 -12.667 5.844 1.00 64.50 86 LYS A N 1
ATOM 654 C CA . LYS A 1 86 ? -38.861 -13.572 6.975 1.00 64.50 86 LYS A CA 1
ATOM 655 C C . LYS A 1 86 ? -39.928 -12.954 7.875 1.00 64.50 86 LYS A C 1
ATOM 657 O O . LYS A 1 86 ? -39.626 -12.112 8.715 1.00 64.50 86 LYS A O 1
ATOM 662 N N . PHE A 1 87 ? -41.178 -13.367 7.700 1.00 55.19 87 PHE A N 1
ATOM 663 C CA . PHE A 1 87 ? -42.210 -13.133 8.698 1.00 55.19 87 PHE A CA 1
ATOM 664 C C . PHE A 1 87 ? -41.954 -14.093 9.865 1.00 55.19 87 PHE A C 1
ATOM 666 O O . PHE A 1 87 ? -42.383 -15.246 9.849 1.00 55.19 87 PHE A O 1
ATOM 673 N N . SER A 1 88 ? -41.199 -13.641 10.866 1.00 60.34 88 SER A N 1
ATOM 674 C CA . SER A 1 88 ? -41.157 -14.328 12.155 1.00 60.34 88 SER A CA 1
ATOM 675 C C . SER A 1 88 ? -42.457 -14.013 12.882 1.00 60.34 88 SER A C 1
ATOM 677 O O . SER A 1 88 ? -42.613 -12.926 13.436 1.00 60.34 88 SER A O 1
ATOM 679 N N . GLY A 1 89 ? -43.405 -14.951 12.860 1.00 60.91 89 GLY A N 1
ATOM 680 C CA . GLY A 1 89 ? -44.556 -14.894 13.754 1.00 60.91 89 GLY A CA 1
ATOM 681 C C . GLY A 1 89 ? -44.048 -14.871 15.193 1.00 60.91 89 GLY A C 1
ATOM 682 O O . GLY A 1 89 ? -43.473 -15.850 15.659 1.00 60.91 89 GLY A O 1
ATOM 683 N N . SER A 1 90 ? -44.197 -13.738 15.876 1.00 58.16 90 SER A N 1
ATOM 684 C CA . SER A 1 90 ? -43.846 -13.614 17.289 1.00 58.16 90 SER A CA 1
ATOM 685 C C . SER A 1 90 ? -44.878 -14.381 18.113 1.00 58.16 90 SER A C 1
ATOM 687 O O . SER A 1 90 ? -45.930 -13.835 18.435 1.00 58.16 90 SER A O 1
ATOM 689 N N . SER A 1 91 ? -44.607 -15.646 18.437 1.00 63.81 91 SER A N 1
ATOM 690 C CA . SER A 1 91 ? -45.336 -16.353 19.491 1.00 63.81 91 SER A CA 1
ATOM 691 C C . SER A 1 91 ? -44.751 -15.971 20.851 1.00 63.81 91 SER A C 1
ATOM 693 O O . SER A 1 91 ? -43.549 -16.104 21.095 1.00 63.81 91 SER A O 1
ATOM 695 N N . THR A 1 92 ? -45.594 -15.456 21.741 1.00 71.12 92 THR A N 1
ATOM 696 C CA . THR A 1 92 ? -45.257 -15.261 23.154 1.00 71.12 92 THR A CA 1
ATOM 697 C C . THR A 1 92 ? -45.647 -16.515 23.935 1.00 71.12 92 THR A C 1
ATOM 699 O O . THR A 1 92 ? -46.668 -17.145 23.657 1.00 71.12 92 THR A O 1
ATOM 702 N N . GLN A 1 93 ? -44.812 -16.919 24.892 1.00 69.12 93 GLN A N 1
ATOM 703 C CA . GLN A 1 93 ? -45.117 -17.996 25.831 1.00 69.12 93 GLN A CA 1
ATOM 704 C C . GLN A 1 93 ? -45.230 -17.399 27.235 1.00 69.12 93 GLN A C 1
ATOM 706 O O . GLN A 1 93 ? -44.363 -16.640 27.674 1.00 69.12 93 GLN A O 1
ATOM 711 N N . THR A 1 94 ? -46.314 -17.721 27.937 1.00 72.88 94 THR A N 1
ATOM 712 C CA . THR A 1 94 ? -46.533 -17.291 29.322 1.00 72.88 94 THR A CA 1
ATOM 713 C C . THR A 1 94 ? -45.702 -18.145 30.274 1.00 72.88 94 THR A C 1
ATOM 715 O O . THR A 1 94 ? -45.842 -19.371 30.278 1.00 72.88 94 THR A O 1
ATOM 718 N N . ASP A 1 95 ? -44.861 -17.511 31.089 1.00 70.38 95 ASP A N 1
ATOM 719 C CA . ASP A 1 95 ? -44.136 -18.181 32.173 1.00 70.38 95 ASP A CA 1
ATOM 720 C C . ASP A 1 95 ? -45.095 -18.567 33.323 1.00 70.38 95 ASP A C 1
ATOM 722 O O . ASP A 1 95 ? -46.234 -18.100 33.398 1.00 70.38 95 ASP A O 1
ATOM 726 N N . LYS A 1 96 ? -44.633 -19.398 34.261 1.00 70.62 96 LYS A N 1
ATOM 727 C CA . LYS A 1 96 ? -45.337 -19.861 35.471 1.00 70.62 96 LYS A CA 1
ATOM 728 C C . LYS A 1 96 ? -45.933 -18.725 36.316 1.00 70.62 96 LYS A C 1
ATOM 730 O O . LYS A 1 96 ? -46.870 -18.960 37.073 1.00 70.62 96 LYS A O 1
ATOM 735 N N . PHE A 1 97 ? -45.407 -17.509 36.181 1.00 71.81 97 PHE A N 1
ATOM 736 C CA . PHE A 1 97 ? -45.884 -16.297 36.855 1.00 71.81 97 PHE A CA 1
ATOM 737 C C . PHE A 1 97 ? -46.853 -15.446 36.012 1.00 71.81 97 PHE A C 1
ATOM 739 O O . PHE A 1 97 ? -47.217 -14.351 36.427 1.00 71.81 97 PHE A O 1
ATOM 746 N N . GLY A 1 98 ? -47.285 -15.929 34.843 1.00 69.94 98 GLY A N 1
ATOM 747 C CA . GLY A 1 98 ? -48.256 -15.250 33.979 1.00 69.94 98 GLY A CA 1
ATOM 748 C C . GLY A 1 98 ? -47.682 -14.104 33.143 1.00 69.94 98 GLY A C 1
ATOM 749 O O . GLY A 1 98 ? -48.444 -13.375 32.518 1.00 69.9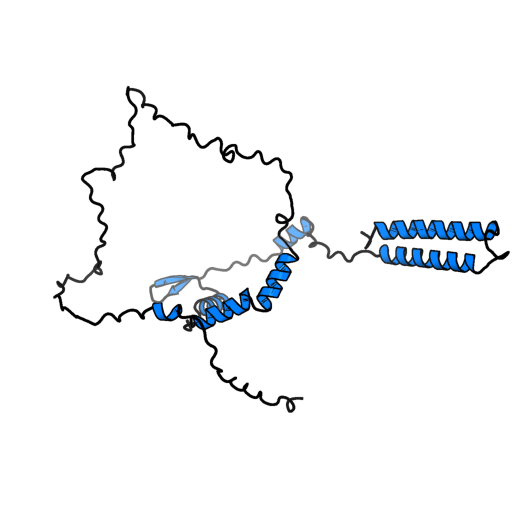4 98 GLY A O 1
ATOM 750 N N . PHE A 1 99 ? -46.358 -13.941 33.108 1.00 71.69 99 PHE A N 1
ATOM 751 C CA . PHE A 1 99 ? -45.705 -12.955 32.250 1.00 71.69 99 PHE A CA 1
ATOM 752 C C . PHE A 1 99 ? -45.471 -13.530 30.855 1.00 71.69 99 PHE A C 1
ATOM 754 O O . PHE A 1 99 ? -44.902 -14.613 30.704 1.00 71.69 99 PHE A O 1
ATOM 761 N N . GLU A 1 100 ? -45.906 -12.797 29.834 1.00 71.69 100 GLU A N 1
ATOM 762 C CA . GLU A 1 100 ? -45.614 -13.123 28.444 1.00 71.69 100 GLU A CA 1
ATOM 763 C C . GLU A 1 100 ? -44.139 -12.850 28.150 1.00 71.69 100 GLU A C 1
ATOM 765 O O . GLU A 1 100 ? -43.663 -11.720 28.265 1.00 71.69 100 GLU A O 1
ATOM 770 N N . THR A 1 101 ? -43.410 -13.892 27.759 1.00 68.00 101 THR A N 1
ATOM 771 C CA . THR A 1 101 ? -42.031 -13.769 27.287 1.00 68.00 101 THR A CA 1
ATOM 772 C C . THR A 1 101 ? -41.973 -14.117 25.800 1.00 68.00 101 THR A C 1
ATOM 774 O O . THR A 1 101 ? -42.640 -15.060 25.360 1.00 68.00 101 THR A O 1
ATOM 777 N N . PRO A 1 102 ? -41.226 -13.355 24.981 1.00 65.12 102 PRO A N 1
ATOM 778 C CA . PRO A 1 102 ? -41.041 -13.698 23.579 1.00 65.12 102 PRO A CA 1
ATOM 779 C C . PRO A 1 102 ? -40.302 -15.035 23.490 1.00 65.12 102 PRO A C 1
ATOM 781 O O . PRO A 1 102 ? -39.288 -15.235 24.165 1.00 65.12 102 PRO A O 1
ATOM 784 N N . GLN A 1 103 ? -40.794 -15.953 22.656 1.00 62.31 103 GLN A N 1
ATOM 785 C CA . GLN A 1 103 ? -40.134 -17.233 22.425 1.00 62.31 103 GLN A CA 1
ATOM 786 C C . GLN A 1 103 ? -38.810 -16.980 21.685 1.00 62.31 103 GLN A C 1
ATOM 788 O O . GLN A 1 103 ? -38.759 -16.839 20.464 1.00 62.31 103 GLN A O 1
ATOM 793 N N . THR A 1 104 ? -37.724 -16.837 22.444 1.00 58.56 104 THR A N 1
ATOM 794 C CA . THR A 1 104 ? -36.391 -16.579 21.894 1.00 58.56 104 THR A CA 1
ATOM 795 C C . THR A 1 104 ? -35.849 -17.839 21.220 1.00 58.56 104 THR A C 1
ATOM 797 O O . THR A 1 104 ? -36.016 -18.954 21.711 1.00 58.56 104 THR A O 1
ATOM 800 N N . SER A 1 105 ? -35.219 -17.667 20.056 1.00 59.94 105 SER A N 1
ATOM 801 C CA . SER A 1 105 ? -34.619 -18.772 19.302 1.00 59.94 105 SER A CA 1
ATOM 802 C C . SER A 1 105 ? -33.584 -19.533 20.146 1.00 59.94 105 SER A C 1
ATOM 804 O O . SER A 1 105 ? -32.902 -18.938 20.980 1.00 59.94 105 SER A O 1
ATOM 806 N N . THR A 1 106 ? -33.415 -20.835 19.906 1.00 60.47 106 THR A N 1
ATOM 807 C CA . THR A 1 106 ? -32.489 -21.732 20.632 1.00 60.47 106 THR A CA 1
ATOM 808 C C . THR A 1 106 ? -31.053 -21.195 20.713 1.00 60.47 106 THR A C 1
ATOM 810 O O . THR A 1 106 ? -30.359 -21.404 21.705 1.00 60.47 106 THR A O 1
ATOM 813 N N . ASN A 1 107 ? -30.624 -20.429 19.706 1.00 59.25 107 ASN A N 1
ATOM 814 C CA . ASN A 1 107 ? -29.309 -19.786 19.675 1.00 59.25 107 ASN A CA 1
ATOM 815 C C . ASN A 1 107 ? -29.174 -18.664 20.717 1.00 59.25 107 ASN A C 1
ATOM 817 O O . ASN A 1 107 ? -28.114 -18.492 21.312 1.00 59.25 107 ASN A O 1
ATOM 821 N N . SER A 1 108 ? -30.249 -17.922 20.985 1.00 64.12 108 SER A N 1
ATOM 822 C CA . SER A 1 108 ? -30.265 -16.861 21.994 1.00 64.12 108 SER A CA 1
ATOM 823 C C . SER A 1 108 ? -30.190 -17.434 23.408 1.00 64.12 108 SER A C 1
ATOM 825 O O . SER A 1 108 ? -29.556 -16.831 24.261 1.00 64.12 108 SER A O 1
ATOM 827 N N . GLN A 1 109 ? -30.767 -18.614 23.656 1.00 62.53 109 GLN A N 1
ATOM 828 C CA . GLN A 1 109 ? -30.678 -19.279 24.961 1.00 62.53 109 GLN A CA 1
ATOM 829 C C . GLN A 1 109 ? -29.251 -19.739 25.281 1.00 62.53 109 GLN A C 1
ATOM 831 O O . GLN A 1 109 ? -28.794 -19.550 26.405 1.00 62.53 109 GLN A O 1
ATOM 836 N N . ALA A 1 110 ? -28.520 -20.268 24.293 1.00 66.38 110 ALA A N 1
ATOM 837 C CA . ALA A 1 110 ? -27.110 -20.624 24.457 1.00 66.38 110 ALA A CA 1
ATOM 838 C C . ALA A 1 110 ? -26.233 -19.388 24.728 1.00 66.38 110 ALA A C 1
ATOM 840 O O . ALA A 1 110 ? -25.358 -19.425 25.591 1.00 66.38 110 ALA A O 1
ATOM 841 N N . VAL A 1 111 ? -26.511 -18.268 24.052 1.00 67.06 111 VAL A N 1
ATOM 842 C CA . VAL A 1 111 ? -25.820 -16.992 24.292 1.00 67.06 111 VAL A CA 1
ATOM 843 C C . VAL A 1 111 ? -26.171 -16.418 25.666 1.00 67.06 111 VAL A C 1
ATOM 845 O O . VAL A 1 111 ? -25.273 -15.997 26.384 1.00 67.06 111 VAL A O 1
ATOM 848 N N . ILE A 1 112 ? -27.439 -16.450 26.084 1.00 65.38 112 ILE A N 1
ATOM 849 C CA . ILE A 1 112 ? -27.864 -15.986 27.415 1.00 65.38 112 ILE A CA 1
ATOM 850 C C . ILE A 1 112 ? -27.223 -16.845 28.513 1.00 65.38 112 ILE A C 1
ATOM 852 O O . ILE A 1 112 ? -26.711 -16.298 29.486 1.00 65.38 112 ILE A O 1
ATOM 856 N N . ALA A 1 113 ? -27.167 -18.168 28.339 1.00 65.56 113 ALA A N 1
ATOM 857 C CA . ALA A 1 113 ? -26.485 -19.072 29.266 1.00 65.56 113 ALA A CA 1
ATOM 858 C C . ALA A 1 113 ? -24.960 -18.856 29.295 1.00 65.56 113 ALA A C 1
ATOM 860 O O . ALA A 1 113 ? -24.343 -18.995 30.349 1.00 65.56 113 ALA A O 1
ATOM 861 N N . SER A 1 114 ? -24.358 -18.476 28.163 1.00 67.38 114 SER A N 1
ATOM 862 C CA . SER A 1 114 ? -22.934 -18.135 28.065 1.00 67.38 114 SER A CA 1
ATOM 863 C C . SER A 1 114 ? -22.603 -16.778 28.692 1.00 67.38 114 SER A C 1
ATOM 865 O O . SER A 1 114 ? -21.559 -16.649 29.323 1.00 67.38 114 SER A O 1
ATOM 867 N N . ILE A 1 115 ? -23.462 -15.765 28.529 1.00 66.44 115 ILE A N 1
ATOM 868 C CA . ILE A 1 115 ? -23.291 -14.430 29.131 1.00 66.44 115 ILE A CA 1
ATOM 869 C C . ILE A 1 115 ? -23.499 -14.501 30.643 1.00 66.44 115 ILE A C 1
ATOM 871 O O . ILE A 1 115 ? -22.790 -13.845 31.401 1.00 66.44 115 ILE A O 1
ATOM 875 N N . LEU A 1 116 ? -24.436 -15.334 31.094 1.00 72.31 116 LEU A N 1
ATOM 876 C CA . LEU A 1 116 ? -24.692 -15.568 32.513 1.00 72.31 116 LEU A CA 1
ATOM 877 C C . LEU A 1 116 ? -23.692 -16.554 33.145 1.00 72.31 116 LEU A C 1
ATOM 879 O O . LEU A 1 116 ? -23.950 -17.060 34.234 1.00 72.31 116 LEU A O 1
ATOM 883 N N . GLY A 1 117 ? -22.580 -16.838 32.455 1.00 53.41 117 GLY A N 1
ATOM 884 C CA . GLY A 1 117 ? -21.578 -17.842 32.793 1.00 53.41 117 GLY A CA 1
ATOM 885 C C . GLY A 1 117 ? -21.208 -17.922 34.277 1.00 53.41 117 GLY A C 1
ATOM 886 O O . GLY A 1 117 ? -21.260 -16.943 35.026 1.00 53.41 117 GLY A O 1
ATOM 887 N N . LYS A 1 118 ? -20.826 -19.141 34.686 1.00 59.59 118 LYS A N 1
ATOM 888 C CA . LYS A 1 118 ? -20.295 -19.485 36.013 1.00 59.59 118 LYS A CA 1
ATOM 889 C C . LYS A 1 118 ? -19.353 -18.380 36.503 1.00 59.59 118 LYS A C 1
ATOM 891 O O . LYS A 1 118 ? -18.303 -18.157 35.910 1.00 59.59 118 LYS A O 1
ATOM 896 N N . ARG A 1 119 ? -19.729 -17.713 37.598 1.00 58.84 119 ARG A N 1
ATOM 897 C CA . ARG A 1 119 ? -18.827 -16.826 38.336 1.00 58.84 119 ARG A CA 1
ATOM 898 C C . ARG A 1 119 ? -17.775 -17.689 39.019 1.00 58.84 119 ARG A C 1
ATOM 900 O O . ARG A 1 119 ? -18.008 -18.188 40.115 1.00 58.84 119 ARG A O 1
ATOM 907 N N . GLU A 1 120 ? -16.662 -17.909 38.340 1.00 62.75 120 GLU A N 1
ATOM 908 C CA . GLU A 1 120 ? -15.445 -18.375 38.988 1.00 62.75 120 GLU A CA 1
ATOM 909 C C . GLU A 1 120 ? -14.778 -17.151 39.621 1.00 62.75 120 GLU A C 1
ATOM 911 O O . GLU A 1 120 ? -14.685 -16.085 39.008 1.00 62.75 120 GLU A O 1
ATOM 916 N N . GLN A 1 121 ? -14.451 -17.263 40.903 1.00 61.41 121 GLN A N 1
ATOM 917 C CA . GLN A 1 121 ? -13.868 -16.188 41.690 1.00 61.41 121 GLN A CA 1
ATOM 918 C C . GLN A 1 121 ? -12.425 -15.995 41.218 1.00 61.41 121 GLN A C 1
ATOM 920 O O . GLN A 1 121 ? -11.546 -16.758 41.591 1.00 61.41 121 GLN A O 1
ATOM 925 N N . THR A 1 122 ? -12.204 -15.033 40.324 1.00 63.59 122 THR A N 1
ATOM 926 C CA . THR A 1 122 ? -10.875 -14.712 39.791 1.00 63.59 122 THR A CA 1
ATOM 927 C C . THR A 1 122 ? -10.048 -13.986 40.844 1.00 63.59 122 THR A C 1
ATOM 929 O O . THR A 1 122 ? -10.459 -12.914 41.303 1.00 63.59 122 THR A O 1
ATOM 932 N N . ASP A 1 123 ? -8.897 -14.552 41.203 1.00 77.62 123 ASP A N 1
ATOM 933 C CA . ASP A 1 123 ? -7.956 -13.951 42.144 1.00 77.62 123 ASP A CA 1
ATOM 934 C C . ASP A 1 123 ? -7.317 -12.680 41.568 1.00 77.62 123 ASP A C 1
ATOM 936 O O . ASP A 1 123 ? -7.000 -12.578 40.380 1.00 77.62 123 ASP A O 1
ATOM 940 N N . ALA A 1 124 ? -7.121 -11.678 42.427 1.00 79.19 124 ALA A N 1
ATOM 941 C CA . ALA A 1 124 ? -6.580 -10.376 42.032 1.00 79.19 124 ALA A CA 1
ATOM 942 C C . ALA A 1 124 ? -5.147 -10.467 41.466 1.00 79.19 124 ALA A C 1
ATOM 944 O O . ALA A 1 124 ? -4.733 -9.617 40.674 1.00 79.19 124 ALA A O 1
ATOM 945 N N . GLU A 1 125 ? -4.403 -11.505 41.848 1.00 83.88 125 GLU A N 1
ATOM 946 C CA . GLU A 1 125 ? -3.032 -11.759 41.403 1.00 83.88 125 GLU A CA 1
ATOM 947 C C . GLU A 1 125 ? -2.963 -12.345 39.982 1.00 83.88 125 GLU A C 1
ATOM 949 O O . GLU A 1 125 ? -2.089 -11.985 39.189 1.00 83.88 125 GLU A O 1
ATOM 954 N N . ASP A 1 126 ? -3.959 -13.138 39.585 1.00 85.69 126 ASP A N 1
ATOM 955 C CA . ASP A 1 126 ? -4.089 -13.614 38.204 1.00 85.69 126 ASP A CA 1
ATOM 956 C C . ASP A 1 126 ? -4.444 -12.465 37.254 1.00 85.69 126 ASP A C 1
ATOM 958 O O . ASP A 1 126 ? -3.950 -12.381 36.129 1.00 85.69 126 ASP A O 1
ATOM 962 N N . ILE A 1 127 ? -5.254 -11.512 37.724 1.00 88.81 127 ILE A N 1
ATOM 963 C CA . ILE A 1 127 ? -5.603 -10.316 36.952 1.00 88.81 127 ILE A CA 1
ATOM 964 C C . ILE A 1 127 ? -4.373 -9.421 36.768 1.00 88.81 127 ILE A C 1
ATOM 966 O O . ILE A 1 127 ? -4.134 -8.925 35.664 1.00 88.81 127 ILE A O 1
ATOM 970 N N . SER A 1 128 ? -3.580 -9.211 37.822 1.00 85.75 128 SER A N 1
ATOM 971 C CA . SER A 1 128 ? -2.397 -8.348 37.758 1.00 85.75 128 SER A CA 1
ATOM 972 C C . SER A 1 128 ? -1.291 -8.957 36.891 1.00 85.75 128 SER A C 1
ATOM 974 O O . SER A 1 128 ? -0.688 -8.244 36.085 1.00 85.75 128 SER A O 1
ATOM 976 N N . SER A 1 129 ? -1.079 -10.273 36.969 1.00 87.88 129 SER A N 1
ATOM 977 C CA . SER A 1 129 ? -0.103 -10.993 36.147 1.00 87.88 129 SER A CA 1
ATOM 978 C C . SER A 1 129 ? -0.520 -11.067 34.675 1.00 87.88 129 SER A C 1
ATOM 980 O O . SER A 1 129 ? 0.299 -10.785 33.796 1.00 87.88 129 SER A O 1
ATOM 982 N N . ALA A 1 130 ? -1.797 -11.328 34.378 1.00 88.19 130 ALA A N 1
ATOM 983 C CA . ALA A 1 130 ? -2.324 -11.275 33.015 1.00 88.19 130 ALA A CA 1
ATOM 984 C C . ALA A 1 130 ? -2.241 -9.856 32.432 1.00 88.19 130 ALA A C 1
ATOM 986 O O . ALA A 1 130 ? -1.849 -9.674 31.278 1.00 88.19 130 ALA A O 1
ATOM 987 N N . MET A 1 131 ? -2.548 -8.832 33.234 1.00 86.50 131 MET A N 1
ATOM 988 C CA . MET A 1 131 ? -2.442 -7.434 32.817 1.00 86.50 131 MET A CA 1
ATOM 989 C C . MET A 1 131 ? -0.983 -7.015 32.592 1.00 86.50 131 MET A C 1
ATOM 991 O O . MET A 1 131 ? -0.697 -6.322 31.615 1.00 86.50 131 MET A O 1
ATOM 995 N N . ALA A 1 132 ? -0.045 -7.480 33.421 1.00 87.12 132 ALA A N 1
ATOM 996 C CA . ALA A 1 132 ? 1.385 -7.285 33.199 1.00 87.12 132 ALA A CA 1
ATOM 997 C C . ALA A 1 132 ? 1.852 -7.986 31.910 1.00 87.12 132 ALA A C 1
ATOM 999 O O . ALA A 1 132 ? 2.516 -7.367 31.082 1.00 87.12 132 ALA A O 1
ATOM 1000 N N . ALA A 1 133 ? 1.433 -9.229 31.662 1.00 87.81 133 ALA A N 1
ATOM 1001 C CA . ALA A 1 133 ? 1.761 -9.954 30.434 1.00 87.81 133 ALA A CA 1
ATOM 1002 C C . ALA A 1 133 ? 1.186 -9.281 29.169 1.00 87.81 133 ALA A C 1
ATOM 1004 O O . ALA A 1 133 ? 1.853 -9.207 28.135 1.00 87.81 133 ALA A O 1
ATOM 1005 N N . LEU A 1 134 ? -0.027 -8.729 29.246 1.00 85.12 134 LEU A N 1
ATOM 1006 C CA . LEU A 1 134 ? -0.661 -7.999 28.144 1.00 85.12 134 LEU A CA 1
ATOM 1007 C C . LEU A 1 134 ? -0.047 -6.612 27.911 1.00 85.12 134 LEU A C 1
ATOM 1009 O O . LEU A 1 134 ? 0.046 -6.183 26.764 1.00 85.12 134 LEU A O 1
ATOM 1013 N N . SER A 1 135 ? 0.374 -5.918 28.971 1.00 86.31 135 SER A N 1
ATOM 1014 C CA . SER A 1 135 ? 0.899 -4.547 28.900 1.00 86.31 135 SER A CA 1
ATOM 1015 C C . SER A 1 135 ? 2.401 -4.498 28.603 1.00 86.31 135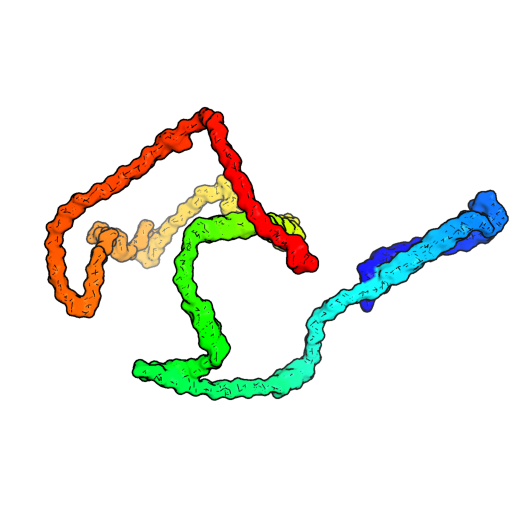 SER A C 1
ATOM 1017 O O . SER A 1 135 ? 2.836 -3.814 27.677 1.00 86.31 135 SER A O 1
ATOM 1019 N N . SER A 1 136 ? 3.209 -5.250 29.354 1.00 84.19 136 SER A N 1
ATOM 1020 C CA . SER A 1 136 ? 4.677 -5.218 29.286 1.00 84.19 136 SER A CA 1
ATOM 1021 C C . SER A 1 136 ? 5.306 -6.509 28.753 1.00 84.19 136 SER A C 1
ATOM 1023 O O . SER A 1 136 ? 6.488 -6.508 28.385 1.00 84.19 136 SER A O 1
ATOM 1025 N N . GLY A 1 137 ? 4.529 -7.592 28.666 1.00 86.94 137 GLY A N 1
ATOM 1026 C CA . GLY A 1 137 ? 4.948 -8.839 28.035 1.00 86.94 137 GLY A CA 1
ATOM 1027 C C . GLY A 1 137 ? 5.104 -8.723 26.516 1.00 86.94 137 GLY A C 1
ATOM 1028 O O . GLY A 1 137 ? 4.915 -7.668 25.904 1.00 86.94 137 GLY A O 1
ATOM 1029 N N . GLU A 1 138 ? 5.489 -9.827 25.884 1.00 87.50 138 GLU A N 1
ATOM 1030 C CA . GLU A 1 138 ? 5.837 -9.875 24.458 1.00 87.50 138 GLU A CA 1
ATOM 1031 C C . GLU A 1 138 ? 4.694 -9.419 23.538 1.00 87.50 138 GLU A C 1
ATOM 1033 O O . GLU A 1 138 ? 4.914 -8.658 22.593 1.00 87.50 138 GLU A O 1
ATOM 1038 N N . SER A 1 139 ? 3.456 -9.770 23.888 1.00 83.19 139 SER A N 1
ATOM 1039 C CA . SER A 1 139 ? 2.233 -9.298 23.233 1.00 83.19 139 SER A CA 1
ATOM 1040 C C . SER A 1 139 ? 2.036 -7.784 23.350 1.00 83.19 139 SER A C 1
ATOM 1042 O O . SER A 1 139 ? 1.695 -7.140 22.358 1.00 83.19 139 SER A O 1
ATOM 1044 N N . GLY A 1 140 ? 2.307 -7.188 24.515 1.00 85.62 140 GLY A N 1
ATOM 1045 C CA . GLY A 1 140 ? 2.220 -5.737 24.721 1.00 85.62 140 GLY A CA 1
ATOM 1046 C C . GLY A 1 140 ? 3.298 -4.967 23.959 1.00 85.62 140 GLY A C 1
ATOM 1047 O O . GLY A 1 140 ? 3.033 -3.930 23.341 1.00 85.62 140 GLY A O 1
ATOM 1048 N N . LYS A 1 141 ? 4.516 -5.516 23.897 1.00 86.69 141 LYS A N 1
ATOM 1049 C CA . LYS A 1 141 ? 5.610 -4.983 23.065 1.00 86.69 141 LYS A CA 1
ATOM 1050 C C . LYS A 1 141 ? 5.291 -5.067 21.571 1.00 86.69 141 LYS A C 1
ATOM 1052 O O . LYS A 1 141 ? 5.573 -4.127 20.831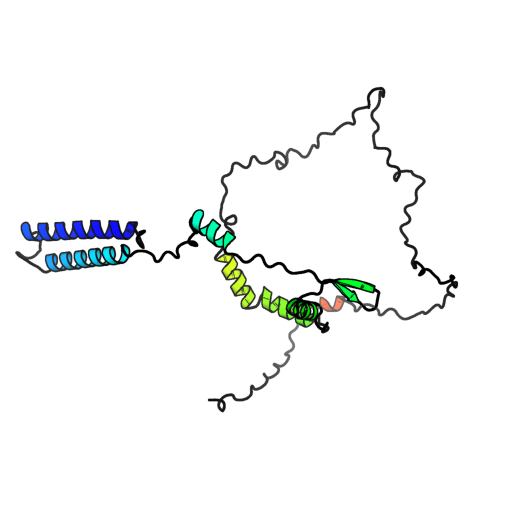 1.00 86.69 141 LYS A O 1
ATOM 1057 N N . LEU A 1 142 ? 4.673 -6.155 21.114 1.00 87.69 142 LEU A N 1
ATOM 1058 C CA . LEU A 1 142 ? 4.260 -6.304 19.718 1.00 87.69 142 LEU A CA 1
ATOM 1059 C C . LEU A 1 142 ? 3.102 -5.363 19.360 1.00 87.69 142 LEU A C 1
ATOM 1061 O O . LEU A 1 142 ? 3.134 -4.715 18.311 1.00 87.69 142 LEU A O 1
ATOM 1065 N N . ALA A 1 143 ? 2.110 -5.239 20.243 1.00 85.62 143 ALA A N 1
ATOM 1066 C CA . ALA A 1 143 ? 0.981 -4.329 20.077 1.00 85.62 143 ALA A CA 1
ATOM 1067 C C . ALA A 1 143 ? 1.439 -2.863 20.048 1.00 85.62 143 ALA A C 1
ATOM 1069 O O . ALA A 1 143 ? 1.064 -2.120 19.142 1.00 85.62 143 ALA A O 1
ATOM 1070 N N . SER A 1 144 ? 2.316 -2.459 20.971 1.00 82.81 144 SER A N 1
ATOM 1071 C CA . SER A 1 144 ? 2.893 -1.107 20.987 1.00 82.81 144 SER A CA 1
ATOM 1072 C C . SER A 1 144 ? 3.756 -0.828 19.757 1.00 82.81 144 SER A C 1
ATOM 1074 O O . SER A 1 144 ? 3.623 0.240 19.163 1.00 82.81 144 SER A O 1
ATOM 1076 N N . LYS A 1 145 ? 4.571 -1.786 19.299 1.00 85.12 145 LYS A N 1
ATOM 1077 C CA . LYS A 1 145 ? 5.338 -1.655 18.049 1.00 85.12 145 LYS A CA 1
ATOM 1078 C C . LYS A 1 145 ? 4.423 -1.510 16.831 1.00 85.12 145 LYS A C 1
ATOM 1080 O O . LYS A 1 145 ? 4.706 -0.710 15.944 1.00 85.12 145 LYS A O 1
ATOM 1085 N N . THR A 1 146 ? 3.307 -2.236 16.807 1.00 84.56 146 THR A N 1
ATOM 1086 C CA . THR A 1 146 ? 2.310 -2.153 15.730 1.00 84.56 146 THR A CA 1
ATOM 1087 C C . THR A 1 146 ? 1.594 -0.800 15.750 1.00 84.56 146 THR A C 1
ATOM 1089 O O . THR A 1 146 ? 1.501 -0.144 14.713 1.00 84.56 146 THR A O 1
ATOM 1092 N N . ALA A 1 147 ? 1.186 -0.316 16.926 1.00 83.44 147 ALA A N 1
ATOM 1093 C CA . ALA A 1 147 ? 0.593 1.010 17.098 1.00 83.44 147 ALA A CA 1
ATOM 1094 C C . ALA A 1 147 ? 1.569 2.147 16.742 1.00 83.44 147 ALA A C 1
ATOM 1096 O O . ALA A 1 147 ? 1.171 3.138 16.140 1.00 83.44 147 ALA A O 1
ATOM 1097 N N . GLN A 1 148 ? 2.862 1.994 17.047 1.00 80.62 148 GLN A N 1
ATOM 1098 C CA . GLN A 1 148 ? 3.903 2.934 16.617 1.00 80.62 148 GLN A CA 1
ATOM 1099 C C . GLN A 1 148 ? 4.152 2.885 15.108 1.00 80.62 148 GLN A C 1
ATOM 1101 O O . GLN A 1 148 ? 4.455 3.913 14.511 1.00 80.62 148 GLN A O 1
ATOM 1106 N N . SER A 1 149 ? 4.032 1.710 14.484 1.00 84.50 149 SER A N 1
ATOM 1107 C CA . SER A 1 149 ? 4.193 1.554 13.033 1.00 84.50 149 SER A CA 1
ATOM 1108 C C . SER A 1 149 ? 3.007 2.092 12.227 1.00 84.50 149 SER A C 1
ATOM 1110 O O . SER A 1 149 ? 3.164 2.411 11.051 1.00 84.50 149 SER A O 1
ATOM 1112 N N . ASN A 1 150 ? 1.842 2.229 12.864 1.00 81.56 150 ASN A N 1
ATOM 1113 C CA . ASN A 1 150 ? 0.648 2.845 12.297 1.00 81.56 150 ASN A CA 1
ATOM 1114 C C . ASN A 1 150 ? 0.150 3.960 13.231 1.00 81.56 150 ASN A C 1
ATOM 1116 O O . ASN A 1 150 ? -0.892 3.812 13.880 1.00 81.56 150 ASN A O 1
ATOM 1120 N N . PRO A 1 151 ? 0.922 5.056 13.363 1.00 78.38 151 PRO A N 1
ATOM 1121 C CA . PRO A 1 151 ? 0.513 6.160 14.204 1.00 78.38 151 PRO A CA 1
ATOM 1122 C C . PRO A 1 151 ? -0.764 6.756 13.620 1.00 78.38 151 PRO A C 1
ATOM 1124 O O . PRO A 1 151 ? -0.910 6.887 12.402 1.00 78.38 151 PRO A O 1
ATOM 1127 N N . ALA A 1 152 ? -1.693 7.137 14.493 1.00 75.69 152 ALA A N 1
ATOM 1128 C CA . ALA A 1 152 ? -2.925 7.755 14.043 1.00 75.69 152 ALA A CA 1
ATOM 1129 C C . ALA A 1 152 ? -2.604 8.972 13.143 1.00 75.69 152 ALA A C 1
ATOM 1131 O O . ALA A 1 152 ? -1.655 9.709 13.429 1.00 75.69 152 ALA A O 1
ATOM 1132 N N . PRO A 1 153 ? -3.378 9.221 12.072 1.00 66.38 153 PRO A N 1
ATOM 1133 C CA . PRO A 1 153 ? -3.026 10.172 11.008 1.00 66.38 153 PRO A CA 1
ATOM 1134 C C . PRO A 1 153 ? -2.849 11.630 11.475 1.00 66.38 153 PRO A C 1
ATOM 1136 O O . PRO A 1 153 ? -2.354 12.470 10.732 1.00 66.38 153 PRO A O 1
ATOM 1139 N N . HIS A 1 154 ? -3.224 11.938 12.717 1.00 65.38 154 HIS A N 1
ATOM 1140 C CA . HIS A 1 154 ? -3.060 13.240 13.359 1.00 65.38 154 HIS A CA 1
ATOM 1141 C C . HIS A 1 154 ? -1.793 13.362 14.228 1.00 65.38 154 HIS A C 1
ATOM 1143 O O . HIS A 1 154 ? -1.435 14.475 14.595 1.00 65.38 154 HIS A O 1
ATOM 1149 N N . ALA A 1 155 ? -1.090 12.269 14.545 1.00 63.88 155 ALA A N 1
ATOM 1150 C CA . ALA A 1 155 ? 0.083 12.291 15.427 1.00 63.88 155 ALA A CA 1
ATOM 1151 C C . ALA A 1 155 ? 1.342 12.885 14.765 1.00 63.88 155 ALA A C 1
ATOM 1153 O O . ALA A 1 155 ? 2.219 13.389 15.459 1.00 63.88 155 ALA A O 1
ATOM 1154 N N . GLN A 1 156 ? 1.433 12.840 13.431 1.00 59.75 156 GLN A N 1
ATOM 1155 C CA . GLN A 1 156 ? 2.571 13.375 12.663 1.00 59.75 156 GLN A CA 1
ATOM 1156 C C . GLN A 1 156 ? 2.213 14.575 11.781 1.00 59.75 156 GLN A C 1
ATOM 1158 O O . GLN A 1 156 ? 3.077 15.108 11.087 1.00 59.75 156 GLN A O 1
ATOM 1163 N N . THR A 1 157 ? 0.961 15.040 11.806 1.00 58.00 157 THR A N 1
ATOM 1164 C CA . THR A 1 157 ? 0.601 16.259 11.087 1.00 58.00 157 THR A CA 1
ATOM 1165 C C . THR A 1 157 ? 0.905 17.456 11.989 1.00 58.00 157 THR A C 1
ATOM 1167 O O . THR A 1 157 ? 0.197 17.733 12.955 1.00 58.00 157 THR A O 1
ATOM 1170 N N . THR A 1 158 ? 1.949 18.222 11.673 1.00 62.00 158 THR A N 1
ATOM 1171 C CA . THR A 1 158 ? 1.942 19.640 12.032 1.00 62.00 158 THR A CA 1
ATOM 1172 C C . THR A 1 158 ? 0.882 20.274 11.146 1.00 62.00 158 THR A C 1
ATOM 1174 O O . THR A 1 158 ? 1.125 20.671 10.009 1.00 62.00 158 THR A O 1
ATOM 1177 N N . GLN A 1 159 ? -0.362 20.285 11.621 1.00 60.41 159 GLN A N 1
ATOM 1178 C CA . GLN A 1 159 ? -1.371 21.128 11.008 1.00 60.41 159 GLN A CA 1
ATOM 1179 C C . GLN A 1 159 ? -0.877 22.568 11.185 1.00 60.41 159 GLN A C 1
ATOM 1181 O O . GLN A 1 159 ? -1.095 23.181 12.225 1.00 60.41 159 GLN A O 1
ATOM 1186 N N . PHE A 1 160 ? -0.244 23.127 10.147 1.00 53.66 160 PHE A N 1
ATOM 1187 C CA . PHE A 1 160 ? -0.120 24.572 9.921 1.00 53.66 160 PHE A CA 1
ATOM 1188 C C . PHE A 1 160 ? -1.500 25.166 9.612 1.00 53.66 160 PHE A C 1
ATOM 1190 O O . PHE A 1 160 ? -1.693 25.948 8.688 1.00 53.66 160 PHE A O 1
ATOM 1197 N N . ARG A 1 161 ? -2.508 24.743 10.370 1.00 54.62 161 ARG A N 1
ATOM 1198 C CA . ARG A 1 161 ? -3.739 25.479 10.475 1.00 54.62 161 ARG A CA 1
ATOM 1199 C C . ARG A 1 161 ? -3.356 26.684 11.309 1.00 54.62 161 ARG A C 1
ATOM 1201 O O . ARG A 1 161 ? -2.835 26.520 12.412 1.00 54.62 161 ARG A O 1
ATOM 1208 N N . GLU A 1 162 ? -3.598 27.877 10.788 1.00 57.88 162 GLU A N 1
ATOM 1209 C CA . GLU A 1 162 ? -3.724 29.067 11.617 1.00 57.88 162 GLU A CA 1
ATOM 1210 C C . GLU A 1 162 ? -4.909 28.815 12.553 1.00 57.88 162 GLU A C 1
ATOM 1212 O O . GLU A 1 162 ? -6.052 29.198 12.311 1.00 57.88 162 GLU A O 1
ATOM 1217 N N . VAL A 1 163 ? -4.664 28.038 13.605 1.00 58.19 163 VAL A N 1
ATOM 1218 C CA . VAL A 1 163 ? -5.531 28.008 14.758 1.00 58.19 163 VAL A CA 1
ATOM 1219 C C . VAL A 1 163 ? -5.305 29.387 15.330 1.00 58.19 163 VAL A C 1
ATOM 1221 O O . VAL A 1 163 ? -4.280 29.6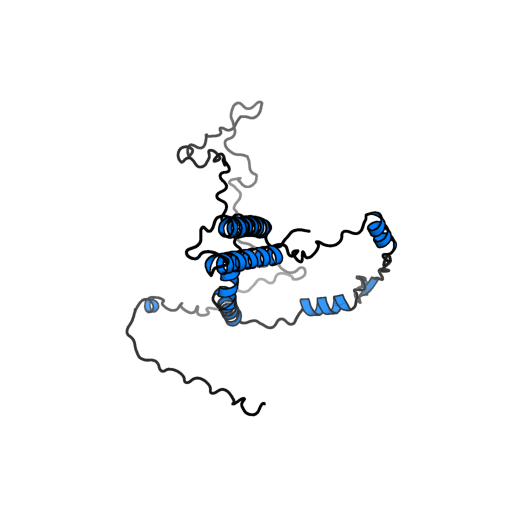29 15.971 1.00 58.19 163 VAL A O 1
ATOM 1224 N N . PHE A 1 164 ? -6.208 30.317 15.015 1.00 53.22 164 PHE A N 1
ATOM 1225 C CA . PHE A 1 164 ? -6.378 31.509 15.823 1.00 53.22 164 PHE A CA 1
ATOM 1226 C C . PHE A 1 164 ? -6.388 30.994 17.249 1.00 53.22 164 PHE A C 1
ATOM 1228 O O . PHE A 1 164 ? -7.322 30.294 17.653 1.00 53.22 164 PHE A O 1
ATOM 1235 N N . LYS A 1 165 ? -5.282 31.210 17.967 1.00 50.81 165 LYS A N 1
ATOM 1236 C CA . LYS A 1 165 ? -5.249 30.916 19.384 1.00 50.81 165 LYS A CA 1
ATOM 1237 C C . LYS A 1 165 ? -6.417 31.717 19.910 1.00 50.81 165 LYS A C 1
ATOM 1239 O O . LYS A 1 165 ? -6.412 32.942 19.777 1.00 50.81 165 LYS A O 1
ATOM 1244 N N . ALA A 1 166 ? -7.443 31.029 20.405 1.00 53.62 166 ALA A N 1
ATOM 1245 C CA . ALA A 1 166 ? -8.458 31.715 21.166 1.00 53.62 166 ALA A CA 1
ATOM 1246 C C . ALA A 1 166 ? -7.677 32.549 22.190 1.00 53.62 166 ALA A C 1
ATOM 1248 O O . ALA A 1 166 ? -6.681 32.104 22.771 1.00 53.62 166 ALA A O 1
ATOM 1249 N N . SER A 1 167 ? -8.022 33.821 22.278 1.00 52.94 167 SER A N 1
ATOM 1250 C CA . SER A 1 167 ? -7.282 34.876 22.974 1.00 52.94 167 SER A CA 1
ATOM 1251 C C . SER A 1 167 ? -7.127 34.635 24.486 1.00 52.94 167 SER A C 1
ATOM 1253 O O . SER A 1 167 ? -6.570 35.459 25.199 1.00 52.94 167 SER A O 1
ATOM 1255 N N . ASN A 1 168 ? -7.555 33.476 24.976 1.00 53.41 168 ASN A N 1
ATOM 1256 C CA . ASN A 1 168 ? -7.524 33.016 26.354 1.00 53.41 168 ASN A CA 1
ATOM 1257 C C . ASN A 1 168 ? -6.212 32.316 26.775 1.00 53.41 168 ASN A C 1
ATOM 1259 O O . ASN A 1 168 ? -6.098 31.936 27.936 1.00 53.41 168 ASN A O 1
ATOM 1263 N N . THR A 1 169 ? -5.210 32.157 25.895 1.00 52.34 169 THR A N 1
ATOM 1264 C CA . THR A 1 169 ? -3.888 31.582 26.258 1.00 52.34 169 THR A CA 1
ATOM 1265 C C . THR A 1 169 ? -2.732 32.594 26.308 1.00 52.34 169 THR A C 1
ATOM 1267 O O . THR A 1 169 ? -1.611 32.215 26.664 1.00 52.34 169 THR A O 1
ATOM 1270 N N . SER A 1 170 ? -2.958 33.876 26.011 1.00 49.50 170 SER A N 1
ATOM 1271 C CA . SER A 1 170 ? -1.976 34.905 26.370 1.00 49.50 170 SER A CA 1
ATOM 1272 C C . SER A 1 170 ? -2.047 35.130 27.877 1.00 49.50 170 SER A C 1
ATOM 1274 O O . SER A 1 170 ? -3.103 35.467 28.407 1.00 49.50 170 SER A O 1
ATOM 1276 N N . LYS A 1 171 ? -0.912 34.983 28.570 1.00 56.81 171 LYS A N 1
ATOM 1277 C CA . LYS A 1 171 ? -0.740 35.249 30.015 1.00 56.81 171 LYS A CA 1
ATOM 1278 C C . LYS A 1 171 ? -1.024 36.710 30.430 1.00 56.81 171 LYS A C 1
ATOM 1280 O O . LYS A 1 171 ? -0.771 37.070 31.570 1.00 56.81 171 LYS A O 1
ATOM 1285 N N . ASP A 1 172 ? -1.566 37.507 29.516 1.00 54.03 172 ASP A N 1
ATOM 1286 C CA . ASP A 1 172 ? -1.955 38.910 29.659 1.00 54.03 172 ASP A CA 1
ATOM 1287 C C . ASP A 1 172 ? -3.475 39.086 29.901 1.00 54.03 172 ASP A C 1
ATOM 1289 O O . ASP A 1 172 ? -3.966 40.194 30.041 1.00 54.03 172 ASP A O 1
ATOM 1293 N N . SER A 1 173 ? -4.251 37.990 29.953 1.00 53.62 173 SER A N 1
ATOM 1294 C CA . SER A 1 173 ? -5.726 38.018 30.047 1.00 53.62 173 SER A CA 1
ATOM 1295 C C . SER A 1 173 ? -6.287 37.526 31.396 1.00 53.62 173 SER A C 1
ATOM 1297 O O . SER A 1 173 ? -7.434 37.078 31.464 1.00 53.62 173 SER A O 1
ATOM 1299 N N . PHE A 1 174 ? -5.508 37.560 32.482 1.00 52.75 174 PHE A N 1
ATOM 1300 C CA . PHE A 1 174 ? -6.004 37.136 33.803 1.00 52.75 174 PHE A CA 1
ATOM 1301 C C . PHE A 1 174 ? -6.813 38.202 34.555 1.00 52.75 174 PHE A C 1
ATOM 1303 O O . PHE A 1 174 ? -7.404 37.876 35.586 1.00 52.75 174 PHE A O 1
ATOM 1310 N N . GLU A 1 175 ? -6.947 39.424 34.035 1.00 61.12 175 GLU A N 1
ATOM 1311 C CA . GLU A 1 175 ? -8.039 40.296 34.470 1.00 61.12 175 GLU A CA 1
ATOM 1312 C C . GLU A 1 175 ? -9.345 39.780 33.865 1.00 61.12 175 GLU A C 1
ATOM 1314 O O . GLU A 1 175 ? -9.756 40.140 32.761 1.00 61.12 175 GLU A O 1
ATOM 1319 N N . ARG A 1 176 ? -10.009 38.880 34.599 1.00 61.91 176 ARG A N 1
ATOM 1320 C CA . ARG A 1 176 ? -11.421 38.593 34.351 1.00 61.91 176 ARG A CA 1
ATOM 1321 C C . ARG A 1 176 ? -12.151 39.930 34.396 1.00 61.91 176 ARG A C 1
ATOM 1323 O O . ARG A 1 176 ? -12.160 40.582 35.437 1.00 61.91 176 ARG A O 1
ATOM 1330 N N . ILE A 1 177 ? -12.768 40.315 33.283 1.00 65.62 177 ILE A N 1
ATOM 1331 C CA . ILE A 1 177 ? -13.679 41.457 33.242 1.00 65.62 177 ILE A CA 1
ATOM 1332 C C . ILE A 1 177 ? -14.708 41.225 34.352 1.00 65.62 177 ILE A C 1
ATOM 1334 O O . ILE A 1 177 ? -15.418 40.215 34.341 1.00 65.62 177 ILE A O 1
ATOM 1338 N N . LYS A 1 178 ? -14.736 42.112 35.352 1.00 67.56 178 LYS A N 1
ATOM 1339 C CA . LYS A 1 178 ? -15.708 42.056 36.445 1.00 67.56 178 LYS A CA 1
ATOM 1340 C C . LYS A 1 178 ? -17.085 42.305 35.833 1.00 67.56 178 LYS A C 1
ATOM 1342 O O . LYS A 1 178 ? -17.426 43.437 35.506 1.00 67.56 178 LYS A O 1
ATOM 1347 N N . VAL A 1 179 ? -17.847 41.236 35.620 1.00 70.69 179 VAL A N 1
ATOM 1348 C CA . VAL A 1 179 ? -19.232 41.323 35.151 1.00 70.69 179 VAL A CA 1
ATOM 1349 C C . VAL A 1 179 ? -20.061 41.853 36.315 1.00 70.69 179 VAL A C 1
ATOM 1351 O O . VAL A 1 179 ? -20.210 41.173 37.328 1.00 70.69 179 VAL A O 1
ATOM 1354 N N . GLU A 1 180 ? -20.537 43.089 36.200 1.00 74.62 180 GLU A N 1
ATOM 1355 C CA . GLU A 1 180 ? -21.422 43.689 37.197 1.00 74.62 180 GLU A CA 1
ATOM 1356 C C . GLU A 1 180 ? -22.866 43.254 36.938 1.00 74.62 180 GLU A C 1
ATOM 1358 O O . GLU A 1 180 ? -23.308 43.156 35.791 1.00 74.62 180 GLU A O 1
ATOM 1363 N N . ASN A 1 181 ? -23.603 42.955 38.008 1.00 75.94 181 ASN A N 1
ATOM 1364 C CA . ASN A 1 181 ? -24.993 42.537 37.887 1.00 75.94 181 ASN A CA 1
ATOM 1365 C C . ASN A 1 181 ? -25.825 43.729 37.394 1.00 75.94 181 ASN A C 1
ATOM 1367 O O . ASN A 1 181 ? -25.737 44.824 37.944 1.00 75.94 181 ASN A O 1
ATOM 1371 N N . ILE A 1 182 ? -26.638 43.515 36.362 1.00 79.31 182 ILE A N 1
ATOM 1372 C CA . ILE A 1 182 ? -27.534 44.543 35.821 1.00 79.31 182 ILE A CA 1
ATOM 1373 C C . ILE A 1 182 ? -28.853 44.480 36.606 1.00 79.31 182 ILE A C 1
ATOM 1375 O O . ILE A 1 182 ? -29.391 43.380 36.780 1.00 79.31 182 ILE A O 1
ATOM 1379 N N . PRO A 1 183 ? -29.390 45.611 37.101 1.00 78.75 183 PRO A N 1
ATOM 1380 C CA . PRO A 1 183 ? -30.655 45.609 37.819 1.00 78.75 183 PRO A CA 1
ATOM 1381 C C . PRO A 1 183 ? -31.822 45.245 36.892 1.00 78.75 183 PRO A C 1
ATOM 1383 O O . PRO A 1 183 ? -31.839 45.568 35.703 1.00 78.75 183 PRO A O 1
ATOM 1386 N N . LEU A 1 184 ? -32.817 44.560 37.454 1.00 80.81 184 LEU A N 1
ATOM 1387 C CA . LEU A 1 184 ? -34.059 44.246 36.750 1.00 80.81 184 LEU A CA 1
ATOM 1388 C C . LEU A 1 184 ? -34.867 45.537 36.505 1.00 80.81 184 LEU A C 1
ATOM 1390 O O . LEU A 1 184 ? -34.787 46.466 37.310 1.00 80.81 184 LEU A O 1
ATOM 1394 N N . PRO A 1 185 ? -35.682 45.606 35.438 1.00 76.94 185 PRO A N 1
ATOM 1395 C CA . PRO A 1 185 ? -36.503 46.780 35.151 1.00 76.94 185 PRO A CA 1
ATOM 1396 C C . PRO A 1 185 ? -37.389 47.152 36.351 1.00 76.94 185 PRO A C 1
ATOM 1398 O O . PRO A 1 185 ? -38.190 46.337 36.804 1.00 76.94 185 PRO A O 1
ATOM 1401 N N . GLY A 1 186 ? -37.239 48.376 36.867 1.00 81.62 186 GLY A N 1
ATOM 1402 C CA . GLY A 1 186 ? -37.972 48.870 38.042 1.00 81.62 186 GLY A CA 1
ATOM 1403 C C . GLY A 1 186 ? -37.248 48.716 39.387 1.00 81.62 186 GLY A C 1
ATOM 1404 O O . GLY A 1 186 ? -37.811 49.100 40.408 1.00 81.62 186 GLY A O 1
ATOM 1405 N N . MET A 1 187 ? -36.019 48.191 39.407 1.00 74.12 187 MET A N 1
ATOM 1406 C CA . MET A 1 187 ? -35.133 48.218 40.576 1.00 74.12 187 MET A CA 1
ATOM 1407 C C . MET A 1 187 ? -33.941 49.139 40.301 1.00 74.12 187 MET A C 1
ATOM 1409 O O . MET A 1 187 ? -33.371 49.099 39.215 1.00 74.12 187 MET A O 1
ATOM 1413 N N . GLU A 1 188 ? -33.569 49.977 41.270 1.00 73.94 188 GLU A N 1
ATOM 1414 C CA . GLU A 1 188 ? -32.422 50.892 41.129 1.00 73.94 188 GLU A CA 1
ATOM 1415 C C . GLU A 1 188 ? -31.081 50.191 41.404 1.00 73.94 188 GLU A C 1
ATOM 1417 O O . GLU A 1 188 ? -30.052 50.594 40.868 1.00 73.94 188 GLU A O 1
ATOM 1422 N N . GLU A 1 189 ? -31.093 49.093 42.169 1.00 78.12 189 GLU A N 1
ATOM 1423 C CA . GLU A 1 189 ? -29.891 48.359 42.572 1.00 78.12 189 GLU A CA 1
ATOM 1424 C C . GLU A 1 189 ? -29.933 46.884 42.153 1.00 78.12 189 GLU A C 1
ATOM 1426 O O . GLU A 1 189 ? -30.974 46.218 42.190 1.00 78.12 189 GLU A O 1
ATOM 1431 N N . ALA A 1 190 ? -28.776 46.350 41.755 1.00 74.62 190 ALA A N 1
ATOM 1432 C CA . ALA A 1 190 ? -28.637 44.961 41.342 1.00 74.62 190 ALA A CA 1
ATOM 1433 C C . ALA A 1 190 ? -28.367 44.040 42.541 1.00 74.62 190 ALA A C 1
ATOM 1435 O O . ALA A 1 190 ? -27.444 44.261 43.325 1.00 74.62 190 ALA A O 1
ATOM 1436 N N . LYS A 1 191 ? -29.143 42.955 42.664 1.00 71.38 191 LYS A N 1
ATOM 1437 C CA . LYS A 1 191 ? -28.929 41.938 43.707 1.00 71.38 191 LYS A CA 1
ATOM 1438 C C . LYS A 1 191 ? -27.580 41.244 43.498 1.00 71.38 191 LYS A C 1
ATOM 1440 O O . LYS A 1 191 ? -27.303 40.769 42.399 1.00 71.38 191 LYS A O 1
ATOM 1445 N N . GLN A 1 192 ? -26.762 41.148 44.548 1.00 70.25 192 GLN A N 1
ATOM 1446 C CA . GLN A 1 192 ? -25.409 40.569 44.480 1.00 70.25 192 GLN A CA 1
ATOM 1447 C C . GLN A 1 192 ? -25.394 39.043 44.307 1.00 70.25 192 GLN A C 1
ATOM 1449 O O . GLN A 1 192 ? -24.419 38.490 43.802 1.00 70.25 192 GLN A O 1
ATOM 1454 N N . SER A 1 193 ? -26.450 38.339 44.714 1.00 67.00 193 SER A N 1
ATOM 1455 C CA . SER A 1 193 ? -26.566 36.887 44.553 1.00 67.00 193 SER A CA 1
ATOM 1456 C C . SER A 1 193 ? -28.023 36.473 44.317 1.00 67.00 193 SER A C 1
ATOM 1458 O O . SER A 1 193 ? -28.929 37.143 44.822 1.00 67.00 193 SER A O 1
ATOM 1460 N N . PRO A 1 194 ? -28.272 35.413 43.527 1.00 68.50 194 PRO A N 1
ATOM 1461 C CA . PRO A 1 194 ? -29.611 34.861 43.342 1.00 68.50 194 PRO A CA 1
ATOM 1462 C C . PRO A 1 194 ? -30.167 34.325 44.664 1.00 68.50 194 PRO A C 1
ATOM 1464 O O . PRO A 1 194 ? -29.430 33.734 45.447 1.00 68.50 194 PRO A O 1
ATOM 1467 N N . ASP A 1 195 ? -31.466 34.504 44.897 1.00 70.31 195 ASP A N 1
ATOM 1468 C CA . ASP A 1 195 ? -32.141 33.950 46.073 1.00 70.31 195 ASP A CA 1
ATOM 1469 C C . ASP A 1 195 ? -32.398 32.455 45.838 1.00 70.31 195 ASP A C 1
ATOM 1471 O O . ASP A 1 195 ? -33.329 32.064 45.129 1.00 70.31 195 ASP A O 1
ATOM 1475 N N . LEU A 1 196 ? -31.482 31.619 46.326 1.00 74.75 196 LEU A N 1
ATOM 1476 C CA . LEU A 1 196 ? -31.549 30.172 46.170 1.00 74.75 196 LEU A CA 1
ATOM 1477 C C . LEU A 1 196 ? -32.223 29.565 47.411 1.00 74.75 196 LEU A C 1
ATOM 1479 O O . LEU A 1 196 ? -31.767 29.802 48.530 1.00 74.75 196 LEU A O 1
ATOM 1483 N N . PRO A 1 197 ? -33.255 28.715 47.256 1.00 69.06 197 PRO A N 1
ATOM 1484 C CA . PRO A 1 197 ? -34.041 28.206 48.386 1.00 69.06 197 PRO A CA 1
ATOM 1485 C C . PRO A 1 197 ? -33.245 27.329 49.374 1.00 69.06 197 PRO A C 1
ATOM 1487 O O . PRO A 1 197 ? -33.727 27.037 50.466 1.00 69.06 197 PRO A O 1
ATOM 1490 N N . TRP A 1 198 ? -32.030 26.906 49.011 1.00 65.69 198 TRP A N 1
ATOM 1491 C CA . TRP A 1 198 ? -31.104 26.137 49.850 1.00 65.69 198 TRP A CA 1
ATOM 1492 C C . TRP A 1 198 ? -30.019 26.985 50.540 1.00 65.69 198 TRP A C 1
ATOM 1494 O O . TRP A 1 198 ? -29.256 26.437 51.325 1.00 65.69 198 TRP A O 1
ATOM 1504 N N . GLN A 1 199 ? -29.929 28.292 50.262 1.00 66.44 199 GLN A N 1
ATOM 1505 C CA . GLN A 1 199 ? -28.986 29.228 50.906 1.00 66.44 199 GLN A CA 1
ATOM 1506 C C . GLN A 1 199 ? -29.583 29.953 52.124 1.00 66.44 199 GLN A C 1
ATOM 1508 O O . GLN A 1 199 ? -28.976 30.880 52.657 1.00 66.44 199 GLN A O 1
ATOM 1513 N N . GLN A 1 200 ? -30.769 29.541 52.574 1.00 73.38 200 GLN A N 1
ATOM 1514 C CA . GLN A 1 200 ? -31.397 30.107 53.765 1.00 73.38 200 GLN A CA 1
ATOM 1515 C C . GLN A 1 200 ? -30.539 29.786 55.006 1.00 73.38 200 GLN A C 1
ATOM 1517 O O . GLN A 1 200 ? -30.197 28.619 55.198 1.00 73.38 200 GLN A O 1
ATOM 1522 N N . PRO A 1 201 ? -30.206 30.780 55.854 1.00 69.75 201 PRO A N 1
ATOM 1523 C CA . PRO A 1 201 ? -29.307 30.602 57.002 1.00 69.75 201 PRO A CA 1
ATOM 1524 C C . PRO A 1 201 ? -29.830 29.602 58.044 1.00 69.75 201 PRO A C 1
ATOM 1526 O O . PRO A 1 201 ? -29.040 29.046 58.798 1.00 69.75 201 PRO A O 1
ATOM 1529 N N . ASP A 1 202 ? -31.136 29.325 58.036 1.00 70.88 202 ASP A N 1
ATOM 1530 C CA . ASP A 1 202 ? -31.800 28.432 58.991 1.00 70.88 202 ASP A CA 1
ATOM 1531 C C . ASP A 1 202 ? -31.875 26.963 58.518 1.00 70.88 202 ASP A C 1
ATOM 1533 O O . ASP A 1 202 ? -32.525 26.134 59.156 1.00 70.88 202 ASP A O 1
ATOM 1537 N N . ARG A 1 203 ? -31.247 26.608 57.384 1.00 64.81 203 ARG A N 1
ATOM 1538 C CA . ARG A 1 203 ? -31.163 25.215 56.910 1.00 64.81 203 ARG A CA 1
ATOM 1539 C C . ARG A 1 203 ? -29.816 24.595 57.257 1.00 64.81 203 ARG A C 1
ATOM 1541 O O . ARG A 1 203 ? -28.812 24.843 56.596 1.00 64.81 203 ARG A O 1
ATOM 1548 N N . GLU A 1 204 ? -29.825 23.698 58.233 1.00 71.44 204 GLU A N 1
ATOM 1549 C CA . GLU A 1 204 ? -28.705 22.796 58.487 1.00 71.44 204 GLU A CA 1
ATOM 1550 C C . GLU A 1 204 ? -28.691 21.665 57.445 1.00 71.44 204 GLU A C 1
ATOM 1552 O O . GLU A 1 204 ? -29.702 21.003 57.190 1.00 71.44 204 GLU A O 1
ATOM 1557 N N . PHE A 1 205 ? -27.535 21.439 56.816 1.00 65.88 205 PHE A N 1
ATOM 1558 C CA . PHE A 1 205 ? -27.326 20.286 55.945 1.00 65.88 205 PHE A CA 1
ATOM 1559 C C . PHE A 1 205 ? -27.306 19.016 56.801 1.00 65.88 205 PHE A C 1
ATOM 1561 O O . PHE A 1 205 ? -26.388 18.810 57.591 1.00 65.88 205 PHE A O 1
ATOM 1568 N N . GLN A 1 206 ? -28.300 18.142 56.631 1.00 65.25 206 GLN A N 1
ATOM 1569 C CA . GLN A 1 206 ? -28.274 16.808 57.230 1.00 65.25 206 GLN A CA 1
ATOM 1570 C C . GLN A 1 206 ? -27.230 15.958 56.494 1.00 65.25 206 GLN A C 1
ATOM 1572 O O . GLN A 1 206 ? -27.481 15.446 55.405 1.00 65.25 206 GLN A O 1
ATOM 1577 N N . THR A 1 207 ? -26.027 15.860 57.061 1.00 66.38 207 THR A N 1
ATOM 1578 C CA . THR A 1 207 ? -24.901 15.090 56.504 1.00 66.38 207 THR A CA 1
ATOM 1579 C C . THR A 1 207 ? -24.881 13.633 56.963 1.00 66.38 207 THR A C 1
ATOM 1581 O O . THR A 1 207 ? -24.154 12.823 56.391 1.00 66.38 207 THR A O 1
ATOM 1584 N N . SER A 1 208 ? -25.694 13.268 57.958 1.00 66.88 208 SER A N 1
ATOM 1585 C CA . SER A 1 208 ? -25.872 11.887 58.401 1.00 66.88 208 SER A CA 1
ATOM 1586 C C . SER A 1 208 ? -27.144 11.286 57.802 1.00 66.88 208 SER A C 1
ATOM 1588 O O . SER A 1 208 ? -28.266 11.690 58.104 1.00 66.88 208 SER A O 1
ATOM 1590 N N . GLY A 1 209 ? -26.966 10.296 56.926 1.00 64.75 209 GLY A N 1
ATOM 1591 C CA . GLY A 1 209 ? -28.058 9.440 56.472 1.00 64.75 209 GLY A CA 1
ATOM 1592 C C . GLY A 1 209 ? -28.555 8.540 57.605 1.00 64.75 209 GLY A C 1
ATOM 1593 O O . GLY A 1 209 ? -27.791 8.149 58.489 1.00 64.75 209 GLY A O 1
ATOM 1594 N N . ILE A 1 210 ? -29.841 8.195 57.580 1.00 65.81 210 ILE A N 1
ATOM 1595 C CA . ILE A 1 210 ? -30.429 7.218 58.502 1.00 65.81 210 ILE A CA 1
ATOM 1596 C C . ILE A 1 210 ? -29.710 5.884 58.250 1.00 65.81 210 ILE A C 1
ATOM 1598 O O . ILE A 1 210 ? -29.799 5.345 57.150 1.00 65.81 210 ILE A O 1
ATOM 1602 N N . ALA A 1 211 ? -28.985 5.361 59.245 1.00 64.50 211 ALA A N 1
ATOM 1603 C CA . ALA A 1 211 ? -28.136 4.172 59.089 1.00 64.50 211 ALA A CA 1
ATOM 1604 C C . ALA A 1 211 ? -28.906 2.904 58.668 1.00 64.50 211 ALA A C 1
ATOM 1606 O O . ALA A 1 211 ? -28.299 1.929 58.234 1.00 64.50 211 ALA A O 1
ATOM 1607 N N . HIS A 1 212 ? -30.237 2.904 58.791 1.00 62.44 212 HIS A N 1
ATOM 1608 C CA . HIS A 1 212 ? -31.067 1.762 58.444 1.00 62.44 212 HIS A CA 1
ATOM 1609 C C . HIS A 1 212 ? -32.461 2.209 57.984 1.00 62.44 212 HIS A C 1
ATOM 1611 O O . HIS A 1 212 ? -33.254 2.723 58.774 1.00 62.44 212 HIS A O 1
ATOM 1617 N N . ILE A 1 213 ? -32.775 1.999 56.703 1.00 63.16 213 ILE A N 1
ATOM 1618 C CA . ILE A 1 213 ? -34.138 2.122 56.171 1.00 63.16 213 ILE A CA 1
ATOM 1619 C C . ILE A 1 213 ? -34.824 0.768 56.419 1.00 63.16 213 ILE A C 1
ATOM 1621 O O . ILE A 1 213 ? -34.371 -0.231 55.859 1.00 63.16 213 ILE A O 1
ATOM 1625 N N . PRO A 1 214 ? -35.861 0.677 57.272 1.00 61.06 214 PRO A N 1
ATOM 1626 C CA . PRO A 1 214 ? -36.520 -0.597 57.542 1.00 61.06 214 PRO A CA 1
ATOM 1627 C C . PRO A 1 214 ? -37.249 -1.110 56.294 1.00 61.06 214 PRO A C 1
ATOM 1629 O O . PRO A 1 214 ? -37.848 -0.330 55.549 1.00 61.06 214 PRO A O 1
ATOM 1632 N N . LEU A 1 215 ? -37.216 -2.430 56.076 1.00 59.12 215 LEU A N 1
ATOM 1633 C CA . LEU A 1 215 ? -38.016 -3.063 55.031 1.00 59.12 215 LEU A CA 1
ATOM 1634 C C . LEU A 1 215 ? -39.516 -2.856 55.328 1.00 59.12 215 LEU A C 1
ATOM 1636 O O . LEU A 1 215 ? -39.921 -2.903 56.494 1.00 59.12 215 LEU A O 1
ATOM 1640 N N . PRO A 1 216 ? -40.368 -2.651 54.306 1.00 55.28 216 PRO A N 1
ATOM 1641 C CA . PRO A 1 216 ? -41.803 -2.497 54.513 1.00 55.28 216 PRO A CA 1
ATOM 1642 C C . PRO A 1 216 ? -42.395 -3.760 55.158 1.00 55.28 216 PRO A C 1
ATOM 1644 O O . PRO A 1 216 ? -42.473 -4.803 54.513 1.00 55.28 216 PRO A O 1
ATOM 1647 N N . GLY A 1 217 ? -42.817 -3.666 56.424 1.00 59.62 217 GLY A N 1
ATOM 1648 C CA . GLY A 1 217 ? -43.539 -4.736 57.125 1.00 59.62 217 GLY A CA 1
ATOM 1649 C C . GLY A 1 217 ? -43.019 -5.121 58.513 1.00 59.62 217 GLY A C 1
ATOM 1650 O O . GLY A 1 217 ? -43.729 -5.834 59.218 1.00 59.62 217 GLY A O 1
ATOM 1651 N N . GLU A 1 218 ? -41.853 -4.639 58.953 1.00 55.31 218 GLU A N 1
ATOM 1652 C CA . GLU A 1 218 ? -41.345 -4.930 60.303 1.00 55.31 218 GLU A CA 1
ATOM 1653 C C . GLU A 1 218 ? -41.463 -3.730 61.254 1.00 55.31 218 GLU A C 1
ATOM 1655 O O . GLU A 1 218 ? -41.037 -2.613 60.962 1.00 55.31 218 GLU A O 1
ATOM 1660 N N . SER A 1 219 ? -42.060 -3.968 62.425 1.00 57.56 219 SER A N 1
ATOM 1661 C CA . SER A 1 219 ? -42.145 -3.006 63.526 1.00 57.56 219 SER A CA 1
ATOM 1662 C C . SER A 1 219 ? -40.767 -2.788 64.169 1.00 57.56 219 SER A C 1
ATOM 1664 O O . SER A 1 219 ? -40.092 -3.776 64.468 1.00 57.56 219 SER A O 1
ATOM 1666 N N . PRO A 1 220 ? -40.356 -1.540 64.456 1.00 54.47 220 PRO A N 1
ATOM 1667 C CA . PRO A 1 220 ? -39.009 -1.248 64.933 1.00 54.47 220 PRO A CA 1
ATOM 1668 C C . PRO A 1 220 ? -38.792 -1.797 66.349 1.00 54.47 220 PRO A C 1
ATOM 1670 O O . PRO A 1 220 ? -39.413 -1.340 67.309 1.00 54.47 220 PRO A O 1
ATOM 1673 N N . LYS A 1 221 ? -37.881 -2.767 66.491 1.00 52.88 221 LYS A N 1
ATOM 1674 C CA . LYS A 1 221 ? -37.287 -3.123 67.785 1.00 52.88 221 LYS A CA 1
ATOM 1675 C C . LYS A 1 221 ? -36.088 -2.215 68.040 1.00 52.88 221 LYS A C 1
ATOM 1677 O O . LYS A 1 221 ? -35.180 -2.119 67.223 1.00 52.88 221 LYS A O 1
ATOM 1682 N N . GLN A 1 222 ? -36.115 -1.547 69.184 1.00 46.38 222 GLN A N 1
ATOM 1683 C CA . GLN A 1 222 ? -35.053 -0.679 69.674 1.00 46.38 222 GLN A CA 1
ATOM 1684 C C . GLN A 1 222 ? -33.792 -1.521 69.957 1.00 46.38 222 GLN A C 1
ATOM 1686 O O . GLN A 1 222 ? -33.891 -2.490 70.715 1.00 46.38 222 GLN A O 1
ATOM 1691 N N . PRO A 1 223 ? -32.633 -1.218 69.346 1.00 47.12 223 PRO A N 1
ATOM 1692 C CA . PRO A 1 223 ? -31.427 -2.006 69.558 1.00 47.12 223 PRO A CA 1
ATOM 1693 C C . PRO A 1 223 ? -30.880 -1.746 70.965 1.00 47.12 223 PRO A C 1
ATOM 1695 O O . PRO A 1 223 ? -30.682 -0.601 71.371 1.00 47.12 223 PRO A O 1
ATOM 1698 N N . GLN A 1 224 ? -30.670 -2.823 71.721 1.00 42.28 224 GLN A N 1
ATOM 1699 C CA . GLN A 1 224 ? -29.917 -2.795 72.969 1.00 42.28 224 GLN A CA 1
ATOM 1700 C C . GLN A 1 224 ? -28.430 -2.750 72.615 1.00 42.28 224 GLN A C 1
ATOM 1702 O O . GLN A 1 224 ? -27.937 -3.593 71.871 1.00 42.28 224 GLN A O 1
ATOM 1707 N N . THR A 1 225 ? -27.746 -1.728 73.120 1.00 43.25 225 THR A N 1
ATOM 1708 C CA . THR A 1 225 ? -26.300 -1.543 73.011 1.00 43.25 225 THR A CA 1
ATOM 1709 C C . THR A 1 225 ? -25.576 -2.688 73.716 1.00 43.25 225 THR A C 1
ATOM 1711 O O . THR A 1 225 ? -25.522 -2.717 74.944 1.00 43.25 225 THR A O 1
ATOM 1714 N N . GLU A 1 226 ? -24.995 -3.605 72.949 1.00 47.28 226 GLU A N 1
ATOM 1715 C CA . GLU A 1 226 ? -23.990 -4.544 73.439 1.00 47.28 226 GLU A CA 1
ATOM 1716 C C . GLU A 1 226 ? -22.621 -3.987 73.030 1.00 47.28 226 GLU A C 1
ATOM 1718 O O . GLU A 1 226 ? -22.294 -3.880 71.848 1.00 47.28 226 GLU A O 1
ATOM 1723 N N . VAL A 1 227 ? -21.866 -3.500 74.017 1.00 48.41 227 VAL A N 1
ATOM 1724 C CA . VAL A 1 227 ? -20.515 -2.968 73.817 1.00 48.41 227 VAL A CA 1
ATOM 1725 C C . VAL A 1 227 ? -19.585 -4.158 73.619 1.00 48.41 227 VAL A C 1
ATOM 1727 O O . VAL A 1 227 ? -19.134 -4.768 74.586 1.00 48.41 227 VAL A O 1
ATOM 1730 N N . LEU A 1 228 ? -19.316 -4.492 72.362 1.00 44.97 228 LEU A N 1
ATOM 1731 C CA . LEU A 1 228 ? -18.259 -5.420 71.983 1.00 44.97 228 LEU A CA 1
ATOM 1732 C C . LEU A 1 228 ? -16.982 -4.595 71.784 1.00 44.97 228 LEU A C 1
ATOM 1734 O O . LEU A 1 228 ? -16.819 -3.893 70.788 1.00 44.97 228 LEU A O 1
ATOM 1738 N N . VAL A 1 229 ? -16.125 -4.600 72.807 1.00 54.00 229 VAL A N 1
ATOM 1739 C CA . VAL A 1 229 ? -14.736 -4.145 72.692 1.00 54.00 229 VAL A CA 1
ATOM 1740 C C . VAL A 1 229 ? -13.989 -5.288 72.024 1.00 54.00 229 VAL A C 1
ATOM 1742 O O . VAL A 1 229 ? -13.644 -6.251 72.701 1.00 54.00 229 VAL A O 1
ATOM 1745 N N . ASP A 1 230 ? -13.798 -5.201 70.712 1.00 46.22 230 ASP A N 1
ATOM 1746 C CA . ASP A 1 230 ? -12.917 -6.110 69.985 1.00 46.22 230 ASP A CA 1
ATOM 1747 C C . ASP A 1 230 ? -11.755 -5.326 69.374 1.00 46.22 230 ASP A C 1
ATOM 1749 O O . ASP A 1 230 ? -11.922 -4.258 68.778 1.00 46.22 230 ASP A O 1
ATOM 1753 N N . ASP A 1 231 ? -10.573 -5.877 69.628 1.00 51.38 231 ASP A N 1
ATOM 1754 C CA . ASP A 1 231 ? -9.235 -5.394 69.315 1.00 51.38 231 ASP A CA 1
ATOM 1755 C C . ASP A 1 231 ? -9.111 -4.948 67.852 1.00 51.38 231 ASP A C 1
ATOM 1757 O O . ASP A 1 231 ? -9.297 -5.731 66.918 1.00 51.38 231 ASP A O 1
ATOM 1761 N N . VAL A 1 232 ? -8.753 -3.682 67.640 1.00 51.12 232 VAL A N 1
ATOM 1762 C CA . VAL A 1 232 ? -8.357 -3.196 66.315 1.00 51.12 232 VAL A CA 1
ATOM 1763 C C . VAL A 1 232 ? -6.909 -3.644 66.093 1.00 51.12 232 VAL A C 1
ATOM 1765 O O . VAL A 1 232 ? -6.051 -3.262 66.892 1.00 51.12 232 VAL A O 1
ATOM 1768 N N . PRO A 1 233 ? -6.581 -4.411 65.037 1.00 58.22 233 PRO A N 1
ATOM 1769 C CA . PRO A 1 233 ? -5.195 -4.766 64.759 1.00 58.22 233 PRO A CA 1
ATOM 1770 C C . PRO A 1 233 ? -4.391 -3.485 64.513 1.00 58.22 233 PRO A C 1
ATOM 1772 O O . PRO A 1 233 ? -4.721 -2.708 63.613 1.00 58.22 233 PRO A O 1
ATOM 1775 N N . SER A 1 234 ? -3.349 -3.241 65.311 1.00 62.88 234 SER A N 1
ATOM 1776 C CA . SER A 1 234 ? -2.426 -2.134 65.063 1.00 62.88 234 SER A CA 1
ATOM 1777 C C . SER A 1 234 ? -1.747 -2.334 63.709 1.00 62.88 234 SER A C 1
ATOM 1779 O O . SER A 1 234 ? -1.224 -3.414 63.424 1.00 62.88 234 SER A O 1
ATOM 1781 N N . MET A 1 235 ? -1.772 -1.292 62.879 1.00 59.31 235 MET A N 1
ATOM 1782 C CA . MET A 1 235 ? -1.138 -1.283 61.564 1.00 59.31 235 MET A CA 1
ATOM 1783 C C . MET A 1 235 ? 0.366 -1.600 61.703 1.00 59.31 235 MET A C 1
ATOM 1785 O O . MET A 1 235 ? 0.989 -1.090 62.635 1.00 59.31 235 MET A O 1
ATOM 1789 N N . PRO A 1 236 ? 0.955 -2.435 60.825 1.00 67.19 236 PRO A N 1
ATOM 1790 C CA . PRO A 1 236 ? 2.392 -2.699 60.842 1.00 67.19 236 PRO A CA 1
ATOM 1791 C C . PRO A 1 236 ? 3.185 -1.401 60.665 1.00 67.19 236 PRO A C 1
ATOM 1793 O O . PRO A 1 236 ? 2.815 -0.569 59.832 1.00 67.19 236 PRO A O 1
ATOM 1796 N N . ASP A 1 237 ? 4.261 -1.240 61.435 1.00 64.38 237 ASP A N 1
ATOM 1797 C CA . ASP A 1 237 ? 5.109 -0.050 61.378 1.00 64.38 237 ASP A CA 1
ATOM 1798 C C . ASP A 1 237 ? 5.859 -0.005 60.036 1.00 64.38 237 ASP A C 1
ATOM 1800 O O . ASP A 1 237 ? 6.545 -0.954 59.655 1.00 64.38 237 ASP A O 1
ATOM 1804 N N . LEU A 1 238 ? 5.690 1.083 59.282 1.00 65.88 238 LEU A N 1
ATOM 1805 C CA . LEU A 1 238 ? 6.254 1.239 57.932 1.00 65.88 238 LEU A CA 1
ATOM 1806 C C . LEU A 1 238 ? 7.702 1.758 57.950 1.00 65.88 238 LEU A C 1
ATOM 1808 O O . LEU A 1 238 ? 8.326 1.865 56.894 1.00 65.88 238 LEU A O 1
ATOM 1812 N N . ASP A 1 239 ? 8.247 2.055 59.130 1.00 63.28 239 ASP A N 1
ATOM 1813 C CA . ASP A 1 239 ? 9.600 2.596 59.302 1.00 63.28 239 ASP A CA 1
ATOM 1814 C C . ASP A 1 239 ? 10.706 1.564 58.990 1.00 63.28 239 ASP A C 1
ATOM 1816 O O . ASP A 1 239 ? 11.820 1.934 58.608 1.00 63.28 239 ASP A O 1
ATOM 1820 N N . ASP A 1 240 ? 10.390 0.265 59.024 1.00 62.69 240 ASP A N 1
ATOM 1821 C CA . ASP A 1 240 ? 11.304 -0.814 58.613 1.00 62.69 240 ASP A CA 1
ATOM 1822 C C . ASP A 1 240 ? 11.457 -0.941 57.081 1.00 62.69 240 ASP A C 1
ATOM 1824 O O . ASP A 1 240 ? 12.402 -1.571 56.607 1.00 62.69 240 ASP A O 1
ATOM 1828 N N . LEU A 1 241 ? 10.588 -0.312 56.274 1.00 60.06 241 LEU A N 1
ATOM 1829 C CA . LEU A 1 241 ? 10.676 -0.356 54.802 1.00 60.06 241 LEU A CA 1
ATOM 1830 C C . LEU A 1 241 ? 11.763 0.557 54.219 1.00 60.06 241 LEU A C 1
ATOM 1832 O O . LEU A 1 241 ? 12.122 0.408 53.051 1.00 60.06 241 LEU A O 1
ATOM 1836 N N . PHE A 1 242 ? 12.288 1.496 55.009 1.00 59.31 242 PHE A N 1
ATOM 1837 C CA . PHE A 1 242 ? 13.256 2.498 54.548 1.00 59.31 242 PHE A CA 1
ATOM 1838 C C . PHE A 1 242 ? 14.677 2.284 55.092 1.00 59.31 242 PHE A C 1
ATOM 1840 O O . PHE A 1 242 ? 15.570 3.085 54.813 1.00 59.31 242 PHE A O 1
ATOM 1847 N N . HIS A 1 243 ? 14.922 1.187 55.816 1.00 55.69 243 HIS A N 1
ATOM 1848 C CA . HIS A 1 243 ? 16.266 0.777 56.223 1.00 55.69 243 HIS A CA 1
ATOM 1849 C C . HIS A 1 243 ? 16.911 -0.060 55.104 1.00 55.69 243 HIS A C 1
ATOM 1851 O O . HIS A 1 243 ? 16.764 -1.276 55.012 1.00 55.69 243 HIS A O 1
ATOM 1857 N N . GLU A 1 244 ? 17.594 0.633 54.195 1.00 48.69 244 GLU A N 1
ATOM 1858 C CA . GLU A 1 244 ? 18.189 0.082 52.978 1.00 48.69 244 GLU A CA 1
ATOM 1859 C C . GLU A 1 244 ? 19.494 -0.720 53.223 1.00 48.69 244 GLU A C 1
ATOM 1861 O O . GLU A 1 244 ? 20.423 -0.263 53.883 1.00 48.69 244 GLU A O 1
ATOM 1866 N N . ALA A 1 245 ? 19.549 -1.896 52.582 1.00 47.03 245 ALA A N 1
ATOM 1867 C CA . ALA A 1 245 ? 20.706 -2.630 52.044 1.00 47.03 245 ALA A CA 1
ATOM 1868 C C . ALA A 1 245 ? 21.826 -3.183 52.961 1.00 47.03 245 ALA A C 1
ATOM 1870 O O . ALA A 1 245 ? 22.749 -2.499 53.398 1.00 47.03 245 ALA A O 1
ATOM 1871 N N . THR A 1 246 ? 21.919 -4.520 52.992 1.00 39.00 246 THR A N 1
ATOM 1872 C CA . THR A 1 246 ? 23.179 -5.251 52.718 1.00 39.00 246 THR A CA 1
ATOM 1873 C C . THR A 1 246 ? 22.860 -6.657 52.173 1.00 39.00 246 THR A C 1
ATOM 1875 O O . THR A 1 246 ? 21.892 -7.276 52.616 1.00 39.00 246 THR A O 1
ATOM 1878 N N . PRO A 1 247 ? 23.607 -7.178 51.178 1.00 49.31 247 PRO A N 1
ATOM 1879 C CA . PRO A 1 247 ? 23.188 -8.328 50.389 1.00 49.31 247 PRO A CA 1
ATOM 1880 C C . PRO A 1 247 ? 23.547 -9.622 51.119 1.00 49.31 247 PRO A C 1
ATOM 1882 O O . PRO A 1 247 ? 24.722 -9.953 51.266 1.00 49.31 247 PRO A O 1
ATOM 1885 N N . SER A 1 248 ? 22.542 -10.377 51.553 1.00 38.72 248 SER A N 1
ATOM 1886 C CA . SER A 1 248 ? 22.738 -11.768 51.960 1.00 38.72 248 SER A CA 1
ATOM 1887 C C . SER A 1 248 ? 22.211 -12.690 50.871 1.00 38.72 248 SER A C 1
ATOM 1889 O O . SER A 1 248 ? 21.077 -12.569 50.416 1.00 38.72 248 SER A O 1
ATOM 1891 N N . ALA A 1 249 ? 23.097 -13.575 50.426 1.00 50.12 249 ALA A N 1
ATOM 1892 C CA . ALA A 1 249 ? 22.863 -14.594 49.423 1.00 50.12 249 ALA A CA 1
ATOM 1893 C C . ALA A 1 249 ? 21.601 -15.414 49.732 1.00 50.12 249 ALA A C 1
ATOM 1895 O O . ALA A 1 249 ? 21.523 -16.068 50.771 1.00 50.12 249 ALA A O 1
ATOM 1896 N N . VAL A 1 250 ? 20.645 -15.423 48.801 1.00 42.94 250 VAL A N 1
ATOM 1897 C CA . VAL A 1 250 ? 19.509 -16.347 48.815 1.00 42.94 250 VAL A CA 1
ATOM 1898 C C . VAL A 1 250 ? 19.579 -17.208 47.561 1.00 42.94 250 VAL A C 1
ATOM 1900 O O . VAL A 1 250 ? 19.811 -16.736 46.450 1.00 42.94 250 VAL A O 1
ATOM 1903 N N . GLN A 1 251 ? 19.483 -18.505 47.813 1.00 49.81 251 GLN A N 1
ATOM 1904 C CA . GLN A 1 251 ? 19.719 -19.617 46.909 1.00 49.81 251 GLN A CA 1
ATOM 1905 C C . GLN A 1 251 ? 18.737 -19.624 45.734 1.00 49.81 251 GLN A C 1
ATOM 1907 O O . GLN A 1 251 ? 17.544 -19.387 45.898 1.00 49.81 251 GLN A O 1
ATOM 1912 N N . VAL A 1 252 ? 19.256 -19.956 44.554 1.00 43.56 252 VAL A N 1
ATOM 1913 C CA . VAL A 1 252 ? 18.479 -20.219 43.339 1.00 43.56 252 VAL A CA 1
ATOM 1914 C C . VAL A 1 252 ? 17.649 -21.494 43.565 1.00 43.56 252 VAL A C 1
ATOM 1916 O O . VAL A 1 252 ? 18.254 -22.545 43.792 1.00 43.56 252 VAL A O 1
ATOM 1919 N N . PRO A 1 253 ? 16.304 -21.473 43.524 1.00 49.69 253 PRO A N 1
ATOM 1920 C CA . PRO A 1 253 ? 15.537 -22.712 43.498 1.00 49.69 253 PRO A CA 1
ATOM 1921 C C . PRO A 1 253 ? 15.743 -23.385 42.132 1.00 49.69 253 PRO A C 1
ATOM 1923 O O . PRO A 1 253 ? 15.635 -22.741 41.088 1.00 49.69 253 PRO A O 1
ATOM 1926 N N . SER A 1 254 ? 16.098 -24.674 42.129 1.00 54.66 254 SER A N 1
ATOM 1927 C CA . SER A 1 254 ? 16.318 -25.433 40.894 1.00 54.66 254 SER A CA 1
ATOM 1928 C C . SER A 1 254 ? 15.037 -25.497 40.066 1.00 54.66 254 SER A C 1
ATOM 1930 O O . SER A 1 254 ? 13.977 -25.831 40.596 1.00 54.66 254 SER A O 1
ATOM 1932 N N . ALA A 1 255 ? 15.150 -25.226 38.766 1.00 56.03 255 ALA A N 1
ATOM 1933 C CA . ALA A 1 255 ? 14.051 -25.351 37.818 1.00 56.03 255 ALA A CA 1
ATOM 1934 C C . ALA A 1 255 ? 13.429 -26.766 37.854 1.00 56.03 255 ALA A C 1
ATOM 1936 O O . ALA A 1 255 ? 14.169 -27.750 37.960 1.00 56.03 255 ALA A O 1
ATOM 1937 N N . PRO A 1 256 ? 12.094 -26.897 37.750 1.00 64.44 256 PRO A N 1
ATOM 1938 C CA . PRO A 1 256 ? 11.452 -28.198 37.610 1.00 64.44 256 PRO A CA 1
ATOM 1939 C C . PRO A 1 256 ? 11.851 -28.841 36.275 1.00 64.44 256 PRO A C 1
ATOM 1941 O O . PRO A 1 256 ? 11.815 -28.201 35.223 1.00 64.44 256 PRO A O 1
ATOM 1944 N N . VAL A 1 257 ? 12.247 -30.114 36.324 1.00 65.56 257 VAL A N 1
ATOM 1945 C CA . VAL A 1 257 ? 12.608 -30.902 35.138 1.00 65.56 257 VAL A CA 1
ATOM 1946 C C . VAL A 1 257 ? 11.340 -31.200 34.335 1.00 65.56 257 VAL A C 1
ATOM 1948 O O . VAL A 1 257 ? 10.402 -31.803 34.855 1.00 65.56 257 VAL A O 1
ATOM 1951 N N . LEU A 1 258 ? 11.314 -30.761 33.074 1.00 71.19 258 LEU A N 1
ATOM 1952 C CA . LEU A 1 258 ? 10.243 -31.067 32.125 1.00 71.19 258 LEU A CA 1
ATOM 1953 C C . LEU A 1 258 ? 10.224 -32.572 31.786 1.00 71.19 258 LEU A C 1
ATOM 1955 O O . LEU A 1 258 ? 11.291 -33.178 31.667 1.00 71.19 258 LEU A O 1
ATOM 1959 N N . PRO A 1 259 ? 9.038 -33.182 31.601 1.00 71.88 259 PRO A N 1
ATOM 1960 C CA . PRO A 1 259 ? 8.932 -34.548 31.104 1.00 71.88 259 PRO A CA 1
ATOM 1961 C C . PRO A 1 259 ? 9.491 -34.637 29.679 1.00 71.88 259 PRO A C 1
ATOM 1963 O O . PRO A 1 259 ? 9.264 -33.749 28.856 1.00 71.88 259 PRO A O 1
ATOM 1966 N N . ASN A 1 260 ? 10.239 -35.705 29.404 1.00 67.19 260 ASN A N 1
ATOM 1967 C CA . ASN A 1 260 ? 10.920 -35.894 28.129 1.00 67.19 260 ASN A CA 1
ATOM 1968 C C . ASN A 1 260 ? 9.893 -36.191 27.019 1.00 67.19 260 ASN A C 1
ATOM 1970 O O . ASN A 1 260 ? 9.122 -37.141 27.138 1.00 67.19 260 ASN A O 1
ATOM 1974 N N . LEU A 1 261 ? 9.861 -35.363 25.970 1.00 69.88 261 LEU A N 1
ATOM 1975 C CA . LEU A 1 261 ? 8.923 -35.470 24.838 1.00 69.88 261 LEU A CA 1
ATOM 1976 C C . LEU A 1 261 ? 9.496 -36.283 23.661 1.00 69.88 261 LEU A C 1
ATOM 1978 O O . LEU A 1 261 ? 8.853 -36.380 22.619 1.00 69.88 261 LEU A O 1
ATOM 1982 N N . ASP A 1 262 ? 10.678 -36.878 23.830 1.00 64.75 262 ASP A N 1
ATOM 1983 C CA . ASP A 1 262 ? 11.380 -37.632 22.781 1.00 64.75 262 ASP A CA 1
ATOM 1984 C C . ASP A 1 262 ? 10.702 -38.966 22.401 1.00 64.75 262 ASP A C 1
ATOM 1986 O O . ASP A 1 262 ? 11.047 -39.544 21.378 1.00 64.75 262 ASP A O 1
ATOM 1990 N N . ASP A 1 263 ? 9.701 -39.427 23.162 1.00 62.41 263 ASP A N 1
ATOM 1991 C CA . ASP A 1 263 ? 8.911 -40.636 22.853 1.00 62.41 263 ASP A CA 1
ATOM 1992 C C . ASP A 1 263 ? 7.595 -40.336 22.090 1.00 62.41 263 ASP A C 1
ATOM 1994 O O . ASP A 1 263 ? 6.756 -41.222 21.917 1.00 62.41 263 ASP A O 1
ATOM 1998 N N . LEU A 1 264 ? 7.368 -39.087 21.658 1.00 58.09 264 LEU A N 1
ATOM 1999 C CA . LEU A 1 264 ? 6.118 -38.646 21.008 1.00 58.09 264 LEU A CA 1
ATOM 2000 C C . LEU A 1 264 ? 6.202 -38.457 19.481 1.00 58.09 264 LEU A C 1
ATOM 2002 O O . LEU A 1 264 ? 5.230 -37.976 18.892 1.00 58.09 264 LEU A O 1
ATOM 2006 N N . PHE A 1 265 ? 7.297 -38.875 18.835 1.00 59.69 265 PHE A N 1
ATOM 2007 C CA . PHE A 1 265 ? 7.434 -38.900 17.370 1.00 59.69 265 PHE A CA 1
ATOM 2008 C C . PHE A 1 265 ? 8.082 -40.186 16.856 1.00 59.69 265 PHE A C 1
ATOM 2010 O O . PHE A 1 265 ? 9.164 -40.552 17.361 1.00 59.69 265 PHE A O 1
#

Secondary structure (DSSP, 8-state):
--BS-HHHHHHHHHHHHHHHHHHHHHHHHT-SSSSSS-HHHHHHHHHHHHHHHHHHHHTSBP----------HHHHHHHHHHS--------EEE-TTS-EEE---HHHHHHHHHHT-------HHHHHHHHHHHHTSHHHHHHHHHHHHS--TTSS----------GGGSTT--S----PPPPPTT-SS--SS---TT--TT-----S--S----TT---PPPP------PPPPPPPGGGGG--------PPPPPPPPPP-TT--

pLDDT: mean 71.14, std 13.93, range [38.72, 95.0]

Radius of gyration: 42.35 Å; chains: 1; bounding box: 86×92×111 Å

Sequence (265 aa):
MDPKAPRIATASLVLGAITWILAVVSFTLNLGLEDGYGNEEVLLTVIGSIFFLISFLASRPREEMQMIETLSVEEQFAAIESLPTKFSGSSTQTDKFGFETPQTSTNSQAVIASILGKREQTDAEDISSAMAALSSGESGKLASKTAQSNPAPHAQTTQFREVFKASNTSKDSFERIKVENIPLPGMEEAKQSPDLPWQQPDREFQTSGIAHIPLPGESPKQPQTEVLVDDVPSMPDLDDLFHEATPSAVQVPSAPVLPNLDDLF

Foldseek 3Di:
DDFQAVVLLVVLLVVLVVLLVVLVVCQVVVVDPDNHCDPVSVVSNVSSVVSNVSNVNRRDDDPPPPDPPPPDPVVVVVVVVPPDPPPPPFDWDQDPVRDTDTPDDPVVVVVVDVVVDDPDPDDPVVVVVVVCCCCVNPVNVVVVVVCVVVPPPPPPDPPPPPPVPPPVPPPVPPPPPPDDADDDPPDPDGDPDDPDVCPPPPDDPPPDDDPDDDDPPDDDDDDDDDDDPDDDPDDPDCPVVPPDDDDDDDDDDDDDDDDDCVVVD